Protein AF-0000000074848678 (afdb_homodimer)

Radius of gyration: 27.67 Å; Cα contacts (8 Å, |Δi|>4): 442; chains: 2; bounding box: 58×92×94 Å

Foldseek 3Di:
DDPDDPPPDDPDDDPPPPPPVPPPPPVLCCPDPPPCPPDDDDDDQDQEDEPESNLDLADDLCVLVNQNHAEYEHAHNQNHADYALSVLNNPNHWYYHYHNYNHDDPVVVQVVVVPHTPNVSSVVSPVVVVD/DDPDDPPPDDPCPDDPPPCPVPPPPPVLCCPDPPPPPVPDDDDDQDQEDEPESNLDLADDLCVLVNQNHAEYEHAHNQNHADYALSVLNNPNHFYYHYHNYNHDDPVVVVVVVVPHTPNVSSVVSPVVVVD

Secondary structure (DSSP, 8-state):
-------------------------------S--------------SEEE-TTS--S---GGGGG-TT--EEE-TT-TT-----GGGGG-TT--EEE-TT----THHHHHHHTS---HHHHHHHHHHHHH-/-------------------------------S------PPPP----SEEE--SS--S---GGGGG-TT--EEE-TT-TT-----GGGGG-TT--EEE-TT----THHHHHHHTS---HHHHHHHHHHHHH-

Sequence (262 aa):
MCLTRAPYRDARLADTQHRDGRLSDTHSLCGMESEEIQGRLLFPSLSELNLSKNCLSSLPSDIGEQGALKILSLRGNGKLRELPPKLGLLKNLWKLELELCPLDGTIQDFLLNSRFPVKDILGFLQSVLEEMCLTRAPYRDARLADTQHRDGRLSDTHSLCGMESEEIQGRLLFPSLSELNLSKNCLSSLPSDIGEQGALKILSLRGNGKLRELPPKLGLLKNLWKLELELCPLDGTIQDFLLNSRFPVKDILGFLQSVLEE

InterPro domains:
  IPR001611 Leucine-rich repeat [PS51450] (45-66)
  IPR032675 Leucine-rich repeat domain superfamily [G3DSA:3.80.10.10] (27-126)

Nearest PDB structures (foldseek):
  8e06-assembly1_A  TM=8.347E-01  e=4.145E-04  Homo sapiens
  8vh5-assembly1_C  TM=9.074E-01  e=2.780E-03  Homo sapiens
  9cho-assembly1_A  TM=8.986E-01  e=3.342E-03  Homo sapiens
  7li3-assembly1_A  TM=9.098E-01  e=6.566E-03  Homo sapiens
  7txh-assembly2_E  TM=8.808E-01  e=5.808E-03  Homo sapiens

pLDDT: mean 70.79, std 26.27, range [22.03, 96.12]

Solvent-accessible surface area (backbone atoms only — not comparable to full-atom values): 14692 Å² total; per-residue (Å²): 132,85,76,74,75,73,78,77,75,78,76,76,76,77,78,73,75,71,75,73,71,64,81,66,78,75,64,67,70,60,64,79,83,61,82,60,73,33,35,56,36,60,40,63,48,33,33,32,43,36,47,35,52,35,54,35,56,62,57,57,57,50,56,26,44,32,52,57,23,28,35,41,33,40,29,48,12,69,54,21,36,59,74,42,36,40,50,27,57,27,78,50,41,63,43,73,41,54,54,64,33,60,44,49,69,75,58,29,60,45,56,76,46,76,69,54,54,45,63,58,55,25,50,52,25,38,54,62,62,73,105,138,76,85,75,72,77,73,79,73,74,79,72,82,66,78,74,75,71,76,72,71,64,87,64,74,77,63,67,70,60,64,79,82,60,83,57,60,54,35,56,36,63,38,63,53,34,34,32,42,36,47,35,54,34,54,35,55,62,57,57,56,49,56,26,44,31,52,57,23,29,34,41,32,40,28,46,11,68,53,23,34,61,75,43,38,41,51,28,56,27,77,50,40,62,44,73,40,54,54,64,32,60,42,49,71,74,59,29,58,42,58,75,44,80,70,54,55,46,63,56,55,25,51,53,26,38,54,62,62,74,106

Organism: Aplysia californica (NCBI:txid6500)

Structure (mmCIF, N/CA/C/O backbone):
data_AF-0000000074848678-model_v1
#
loop_
_entity.id
_entity.type
_entity.pdbx_description
1 polymer 'Leucine-rich repeat serine/threonine-protein kinase 1'
#
loop_
_atom_site.group_PDB
_atom_site.id
_atom_site.type_symbol
_atom_site.label_atom_id
_atom_site.label_alt_id
_atom_site.label_comp_id
_atom_site.label_asym_id
_atom_site.label_entity_id
_atom_site.label_seq_id
_atom_site.pdbx_PDB_ins_code
_atom_site.Cartn_x
_atom_site.Cartn_y
_atom_site.Cartn_z
_atom_site.occupancy
_atom_site.B_iso_or_equiv
_atom_site.auth_seq_id
_atom_site.auth_comp_id
_atom_site.auth_asym_id
_atom_site.auth_atom_id
_atom_site.pdbx_PDB_model_num
ATOM 1 N N . MET A 1 1 ? -3.922 63.469 -50.094 1 25.08 1 MET A N 1
ATOM 2 C CA . MET A 1 1 ? -3.096 62.719 -49.156 1 25.08 1 MET A CA 1
ATOM 3 C C . MET A 1 1 ? -3.959 61.844 -48.25 1 25.08 1 MET A C 1
ATOM 5 O O . MET A 1 1 ? -3.514 60.781 -47.781 1 25.08 1 MET A O 1
ATOM 9 N N . CYS A 1 2 ? -5.012 62.344 -47.688 1 25.31 2 CYS A N 1
ATOM 10 C CA . CYS A 1 2 ? -5.566 61.969 -46.406 1 25.31 2 CYS A CA 1
ATOM 11 C C . CYS A 1 2 ? -6.301 60.625 -46.5 1 25.31 2 CYS A C 1
ATOM 13 O O . CYS A 1 2 ? -7.266 60.5 -47.25 1 25.31 2 CYS A O 1
ATOM 15 N N . LEU A 1 3 ? -5.539 59.594 -46.344 1 26.02 3 LEU A N 1
ATOM 16 C CA . LEU A 1 3 ? -5.801 58.156 -46.312 1 26.02 3 LEU A CA 1
ATOM 17 C C . LEU A 1 3 ? -6.855 57.844 -45.25 1 26.02 3 LEU A C 1
ATOM 19 O O . LEU A 1 3 ? -6.66 58.094 -44.062 1 26.02 3 LEU A O 1
ATOM 23 N N . THR A 1 4 ? -7.996 58.25 -45.438 1 28.23 4 THR A N 1
ATOM 24 C CA . THR A 1 4 ? -9.125 58.094 -44.531 1 28.23 4 THR A CA 1
ATOM 25 C C . THR A 1 4 ? -9.258 56.625 -44.094 1 28.23 4 THR A C 1
ATOM 27 O O . THR A 1 4 ? -9.148 55.719 -44.906 1 28.23 4 THR A O 1
ATOM 30 N N . ARG A 1 5 ? -9.203 56.438 -42.844 1 25.52 5 ARG A N 1
ATOM 31 C CA . ARG A 1 5 ? -9.172 55.438 -41.781 1 25.52 5 ARG A CA 1
ATOM 32 C C . ARG A 1 5 ? -10.43 54.562 -41.812 1 25.52 5 ARG A C 1
ATOM 34 O O . ARG A 1 5 ? -11.539 55.062 -41.625 1 25.52 5 ARG A O 1
ATOM 41 N N . ALA A 1 6 ? -10.57 53.812 -42.875 1 30.27 6 ALA A N 1
ATOM 42 C CA . ALA A 1 6 ? -11.734 52.938 -42.938 1 30.27 6 ALA A CA 1
ATOM 43 C C . ALA A 1 6 ? -11.938 52.25 -41.594 1 30.27 6 ALA A C 1
ATOM 45 O O . ALA A 1 6 ? -10.984 51.719 -41 1 30.27 6 ALA A O 1
ATOM 46 N N . PRO A 1 7 ? -12.945 52.656 -40.781 1 29.86 7 PRO A N 1
ATOM 47 C CA . PRO A 1 7 ? -13.297 52.125 -39.469 1 29.86 7 PRO A CA 1
ATOM 48 C C . PRO A 1 7 ? -13.562 50.625 -39.5 1 29.86 7 PRO A C 1
ATOM 50 O O . PRO A 1 7 ? -14.414 50.156 -40.25 1 29.86 7 PRO A O 1
ATOM 53 N N . TYR A 1 8 ? -12.562 49.781 -39.75 1 26.03 8 TYR A N 1
ATOM 54 C CA . TYR A 1 8 ? -12.742 48.312 -39.688 1 26.03 8 TYR A CA 1
ATOM 55 C C . TYR A 1 8 ? -13.5 47.906 -38.438 1 26.03 8 TYR A C 1
ATOM 57 O O . TYR A 1 8 ? -13.07 48.188 -37.344 1 26.03 8 TYR A O 1
ATOM 65 N N . ARG A 1 9 ? -14.773 48 -38.5 1 24.06 9 ARG A N 1
ATOM 66 C CA . ARG A 1 9 ? -15.711 47.5 -37.469 1 24.06 9 ARG A CA 1
ATOM 67 C C . ARG A 1 9 ? -15.219 46.156 -36.906 1 24.06 9 ARG A C 1
ATOM 69 O O . ARG A 1 9 ? -14.453 45.438 -37.531 1 24.06 9 ARG A O 1
ATOM 76 N N . ASP A 1 10 ? -15.719 45.844 -35.656 1 24.7 10 ASP A N 1
ATOM 77 C CA . ASP A 1 10 ? -15.672 45.062 -34.438 1 24.7 10 ASP A CA 1
ATOM 78 C C . ASP A 1 10 ? -16.047 43.625 -34.688 1 24.7 10 ASP A C 1
ATOM 80 O O . ASP A 1 10 ? -17.203 43.281 -34.906 1 24.7 10 ASP A O 1
ATOM 84 N N . ALA A 1 11 ? -15.594 43 -35.688 1 23.98 11 ALA A N 1
ATOM 85 C CA . ALA A 1 11 ? -16.031 41.625 -35.719 1 23.98 11 ALA A CA 1
ATOM 86 C C . ALA A 1 11 ? -15.883 40.969 -34.344 1 23.98 11 ALA A C 1
ATOM 88 O O . ALA A 1 11 ? -14.781 40.938 -33.781 1 23.98 11 ALA A O 1
ATOM 89 N N . ARG A 1 12 ? -16.922 41.031 -33.562 1 25.58 12 ARG A N 1
ATOM 90 C CA . ARG A 1 12 ? -17.141 40.312 -32.312 1 25.58 12 ARG A CA 1
ATOM 91 C C . ARG A 1 12 ? -16.672 38.875 -32.406 1 25.58 12 ARG A C 1
ATOM 93 O O . ARG A 1 12 ? -16.875 38.219 -33.406 1 25.58 12 ARG A O 1
ATOM 100 N N . LEU A 1 13 ? -15.445 38.562 -31.953 1 26.38 13 LEU A N 1
ATOM 101 C CA . LEU A 1 13 ? -14.812 37.312 -31.547 1 26.38 13 LEU A CA 1
ATOM 102 C C . LEU A 1 13 ? -15.82 36.375 -30.906 1 26.38 13 LEU A C 1
ATOM 104 O O . LEU A 1 13 ? -16.641 36.781 -30.078 1 26.38 13 LEU A O 1
ATOM 108 N N . ALA A 1 14 ? -16.359 35.469 -31.734 1 24.89 14 ALA A N 1
ATOM 109 C CA . ALA A 1 14 ? -17.062 34.219 -31.422 1 24.89 14 ALA A CA 1
ATOM 110 C C . ALA A 1 14 ? -16.547 33.625 -30.109 1 24.89 14 ALA A C 1
ATOM 112 O O . ALA A 1 14 ? -15.352 33.719 -29.812 1 24.89 14 ALA A O 1
ATOM 113 N N . ASP A 1 15 ? -17.406 33.594 -29.062 1 25.39 15 ASP A N 1
ATOM 114 C CA . ASP A 1 15 ? -17.5 33 -27.734 1 25.39 15 ASP A CA 1
ATOM 115 C C . ASP A 1 15 ? -16.969 31.578 -27.734 1 25.39 15 ASP A C 1
ATOM 117 O O . ASP A 1 15 ? -17.547 3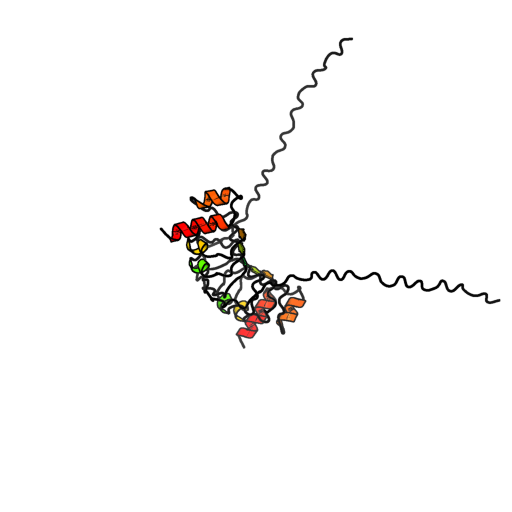0.703 -28.391 1 25.39 15 ASP A O 1
ATOM 121 N N . THR A 1 16 ? -15.781 31.391 -28.109 1 30.39 16 THR A N 1
ATOM 122 C CA . THR A 1 16 ? -15.18 30.078 -27.875 1 30.39 16 THR A CA 1
ATOM 123 C C . THR A 1 16 ? -15.586 29.547 -26.5 1 30.39 16 THR A C 1
ATOM 125 O O . THR A 1 16 ? -15.359 30.188 -25.484 1 30.39 16 THR A O 1
ATOM 128 N N . GLN A 1 17 ? -16.75 28.984 -26.406 1 29.95 17 GLN A N 1
ATOM 129 C CA . GLN A 1 17 ? -17.234 28.156 -25.297 1 29.95 17 GLN A CA 1
ATOM 130 C C . GLN A 1 17 ? -16.109 27.312 -24.703 1 29.95 17 GLN A C 1
ATOM 132 O O . GLN A 1 17 ? -15.305 26.734 -25.438 1 29.95 17 GLN A O 1
ATOM 137 N N . HIS A 1 18 ? -15.414 27.906 -23.719 1 29.06 18 HIS A N 1
ATOM 138 C CA . HIS A 1 18 ? -14.586 27.219 -22.734 1 29.06 18 HIS A CA 1
ATOM 139 C C . HIS A 1 18 ? -15.148 25.844 -22.422 1 29.06 18 HIS A C 1
ATOM 141 O O . HIS A 1 18 ? -16.266 25.719 -21.906 1 29.06 18 HIS A O 1
ATOM 147 N N . ARG A 1 19 ? -15.023 24.891 -23.344 1 29.03 19 ARG A N 1
ATOM 148 C CA . ARG A 1 19 ? -15.188 23.516 -22.859 1 29.03 19 ARG A CA 1
ATOM 149 C C . ARG A 1 19 ? -14.578 23.359 -21.469 1 29.03 19 ARG A C 1
ATOM 151 O O . ARG A 1 19 ? -13.367 23.516 -21.297 1 29.03 19 ARG A O 1
ATOM 158 N N . ASP A 1 20 ? -15.227 23.938 -20.422 1 30.83 20 ASP A N 1
ATOM 159 C CA . ASP A 1 20 ? -14.992 23.484 -19.047 1 30.83 20 ASP A CA 1
ATOM 160 C C . ASP A 1 20 ? -14.742 21.984 -19.016 1 30.83 20 ASP A C 1
ATOM 162 O O . ASP A 1 20 ? -15.672 21.188 -19.188 1 30.83 20 ASP A O 1
ATOM 166 N N . GLY A 1 21 ? -13.969 21.469 -19.844 1 31.5 21 GLY A N 1
ATOM 167 C CA . GLY A 1 21 ? -13.57 20.094 -19.641 1 31.5 21 GLY A CA 1
ATOM 168 C C . GLY A 1 21 ? -13.414 19.719 -18.172 1 31.5 21 GLY A C 1
ATOM 169 O O . GLY A 1 21 ? -12.32 19.859 -17.609 1 31.5 21 GLY A O 1
ATOM 170 N N . ARG A 1 22 ? -14.43 20.047 -17.312 1 29.17 22 ARG A N 1
ATOM 171 C CA . ARG A 1 22 ? -14.484 19.406 -16.016 1 29.17 22 ARG A CA 1
ATOM 172 C C . ARG A 1 22 ? -14.086 17.938 -16.109 1 29.17 22 ARG A C 1
ATOM 174 O O . ARG A 1 22 ? -14.664 17.188 -16.906 1 29.17 22 ARG A O 1
ATOM 181 N N . LEU A 1 23 ? -12.844 17.656 -16.203 1 33.75 23 LEU A N 1
ATOM 182 C CA . LEU A 1 23 ? -12.383 16.375 -15.703 1 33.75 23 LEU A CA 1
ATOM 183 C C . LEU A 1 23 ? -13.336 15.82 -14.648 1 33.75 23 LEU A C 1
ATOM 185 O O . LEU A 1 23 ? -13.359 16.297 -13.508 1 33.75 23 LEU A O 1
ATOM 189 N N . SER A 1 24 ? -14.664 15.633 -14.984 1 34.31 24 SER A N 1
ATOM 190 C CA . SER A 1 24 ? -15.758 14.992 -14.258 1 34.31 24 SER A CA 1
ATOM 191 C C . SER A 1 24 ? -15.227 14 -13.234 1 34.31 24 SER A C 1
ATOM 193 O O . SER A 1 24 ? -14.031 13.969 -12.953 1 34.31 24 SER A O 1
ATOM 195 N N . ASP A 1 25 ? -15.883 12.695 -13.414 1 32.47 25 ASP A N 1
ATOM 196 C CA . ASP A 1 25 ? -16.344 11.641 -12.5 1 32.47 25 ASP A CA 1
ATOM 197 C C . ASP A 1 25 ? -15.156 10.844 -11.961 1 32.47 25 ASP A C 1
ATOM 199 O O . ASP A 1 25 ? -14.797 9.805 -12.508 1 32.47 25 ASP A O 1
ATOM 203 N N . THR A 1 26 ? -14.086 11.375 -11.914 1 36.34 26 THR A N 1
ATOM 204 C CA . THR A 1 26 ? -13.297 10.484 -11.07 1 36.34 26 THR A CA 1
ATOM 205 C C . THR A 1 26 ? -14.117 10.008 -9.875 1 36.34 26 THR A C 1
ATOM 207 O O . THR A 1 26 ? -14.211 10.703 -8.867 1 36.34 26 THR A O 1
ATOM 210 N N . HIS A 1 27 ? -15.398 9.523 -10.141 1 36.97 27 HIS A N 1
ATOM 211 C CA . HIS A 1 27 ? -16.156 8.719 -9.188 1 36.97 27 HIS A CA 1
ATOM 212 C C . HIS A 1 27 ? -15.227 7.957 -8.242 1 36.97 27 HIS A C 1
ATOM 214 O O . HIS A 1 27 ? -14.461 7.102 -8.688 1 36.97 27 HIS A O 1
ATOM 220 N N . SER A 1 28 ? -14.633 8.633 -7.453 1 42.75 28 SER A N 1
ATOM 221 C CA . SER A 1 28 ? -14.148 7.93 -6.27 1 42.75 28 SER A CA 1
ATOM 222 C C . SER A 1 28 ? -15.078 6.785 -5.883 1 42.75 28 SER A C 1
ATOM 224 O O . SER A 1 28 ? -16.172 7.016 -5.363 1 42.75 28 SER A O 1
ATOM 226 N N . LEU A 1 29 ? -15.305 5.77 -6.766 1 41.78 29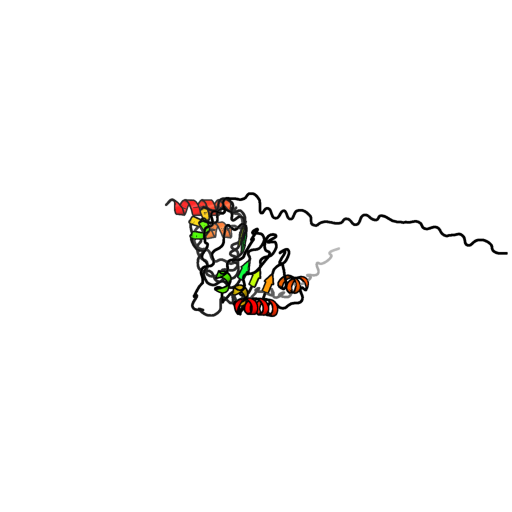 LEU A N 1
ATOM 227 C CA . LEU A 1 29 ? -16 4.531 -6.418 1 41.78 29 LEU A CA 1
ATOM 228 C C . LEU A 1 29 ? -15.797 4.191 -4.945 1 41.78 29 LEU A C 1
ATOM 230 O O . LEU A 1 29 ? -15.188 3.17 -4.621 1 41.78 29 LEU A O 1
ATOM 234 N N . CYS A 1 30 ? -15.312 5.113 -4.168 1 44.81 30 CYS A N 1
ATOM 235 C CA . CYS A 1 30 ? -15.531 4.602 -2.82 1 44.81 30 CYS A CA 1
ATOM 236 C C . CYS A 1 30 ? -16.953 4.105 -2.648 1 44.81 30 CYS A C 1
ATOM 238 O O . CYS A 1 30 ? -17.891 4.902 -2.514 1 44.81 30 CYS A O 1
ATOM 240 N N . GLY A 1 31 ? -17.625 3.342 -3.664 1 41.59 31 GLY A N 1
ATOM 241 C CA . GLY A 1 31 ? -18.938 2.756 -3.475 1 41.59 31 GLY A CA 1
ATOM 242 C C . GLY A 1 31 ? -19.297 2.562 -2.014 1 41.59 31 GLY A C 1
ATOM 243 O O . GLY A 1 31 ? -18.484 2.83 -1.127 1 41.59 31 GLY A O 1
ATOM 244 N N . MET A 1 32 ? -20.547 1.562 -1.703 1 38.34 32 MET A N 1
ATOM 245 C CA . MET A 1 32 ? -21.266 1.211 -0.483 1 38.34 32 MET A CA 1
ATOM 246 C C . MET A 1 32 ? -20.297 0.934 0.662 1 38.34 32 MET A C 1
ATOM 248 O O . MET A 1 32 ? -19.141 0.576 0.43 1 38.34 32 MET A O 1
ATOM 252 N N . GLU A 1 33 ? -20.828 1.31 1.951 1 40.88 33 GLU A N 1
ATOM 253 C CA . GLU A 1 33 ? -20.406 1.026 3.316 1 40.88 33 GLU A CA 1
ATOM 254 C C . GLU A 1 33 ? -19.828 -0.381 3.434 1 40.88 33 GLU A C 1
ATOM 256 O O . GLU A 1 33 ? -20.562 -1.344 3.66 1 40.88 33 GLU A O 1
ATOM 261 N N . SER A 1 34 ? -19.297 -0.98 2.492 1 42.47 34 SER A N 1
ATOM 262 C CA . SER A 1 34 ? -19 -2.359 2.867 1 42.47 34 SER A CA 1
ATOM 263 C C . SER A 1 34 ? -18.453 -2.441 4.285 1 42.47 34 SER A C 1
ATOM 265 O O . SER A 1 34 ? -17.734 -1.544 4.727 1 42.47 34 SER A O 1
ATOM 267 N N . GLU A 1 35 ? -19.281 -3.049 5.168 1 40.5 35 GLU A N 1
ATOM 268 C CA . GLU A 1 35 ? -18.797 -3.564 6.445 1 40.5 35 GLU A CA 1
ATOM 269 C C . GLU A 1 35 ? -17.297 -3.848 6.402 1 40.5 35 GLU A C 1
ATOM 271 O O . GLU A 1 35 ? -16.859 -4.734 5.672 1 40.5 35 GLU A O 1
ATOM 276 N N . GLU A 1 36 ? -16.562 -2.91 6.535 1 44.12 36 GLU A N 1
ATOM 277 C CA . GLU A 1 36 ? -15.117 -2.762 6.52 1 44.12 36 GLU A CA 1
ATOM 278 C C . GLU A 1 36 ? -14.438 -3.916 7.246 1 44.12 36 GLU A C 1
ATOM 280 O O . GLU A 1 36 ? -14.367 -3.928 8.477 1 44.12 36 GLU A O 1
ATOM 285 N N . ILE A 1 37 ? -15.055 -5.098 7.355 1 46.06 37 ILE A N 1
ATOM 286 C CA . ILE A 1 37 ? -14.305 -6.109 8.094 1 46.06 37 ILE A CA 1
ATOM 287 C C . ILE A 1 37 ? -12.82 -6.012 7.734 1 46.06 37 ILE A C 1
ATOM 289 O O . ILE A 1 37 ? -12.406 -6.434 6.652 1 46.06 37 ILE A O 1
ATOM 293 N N . GLN A 1 38 ? -12.234 -4.809 7.848 1 50.38 38 GLN A N 1
ATOM 294 C CA . GLN A 1 38 ? -10.961 -4.414 7.246 1 50.38 38 GLN A CA 1
ATOM 295 C C . GLN A 1 38 ? -9.812 -5.254 7.793 1 50.38 38 GLN A C 1
ATOM 297 O O . GLN A 1 38 ? -9.688 -5.43 9.008 1 50.38 38 GLN A O 1
ATOM 302 N N . GLY A 1 39 ? -9.664 -6.422 7.246 1 51.91 39 GLY A N 1
ATOM 303 C CA . GLY A 1 39 ? -8.508 -7.148 7.734 1 51.91 39 GLY A CA 1
ATOM 304 C C . GLY A 1 39 ? -7.246 -6.305 7.781 1 51.91 39 GLY A C 1
ATOM 305 O O . GLY A 1 39 ? -7.117 -5.332 7.031 1 51.91 39 GLY A O 1
ATOM 306 N N . ARG A 1 40 ? -6.719 -6.355 8.891 1 60.03 40 ARG A N 1
ATOM 307 C CA . ARG A 1 40 ? -5.43 -5.727 9.164 1 60.03 40 ARG A CA 1
ATOM 308 C C . ARG A 1 40 ? -4.32 -6.371 8.344 1 60.03 40 ARG A C 1
ATOM 310 O O . ARG A 1 40 ? -4.324 -7.586 8.125 1 60.03 40 ARG A O 1
ATOM 317 N N . LEU A 1 41 ? -3.738 -5.625 7.441 1 63.22 41 LEU A N 1
ATOM 318 C CA . LEU A 1 41 ? -2.57 -6.066 6.684 1 63.22 41 LEU A CA 1
ATOM 319 C C . LEU A 1 41 ? -1.283 -5.559 7.324 1 63.22 41 LEU A C 1
ATOM 321 O O . LEU A 1 41 ? -1.16 -4.367 7.617 1 63.22 41 LEU A O 1
ATOM 325 N N . LEU A 1 42 ? -0.593 -6.605 7.723 1 64.88 42 LEU A N 1
ATOM 326 C CA . LEU A 1 42 ? 0.683 -6.305 8.359 1 64.88 42 LEU A CA 1
ATOM 327 C C . LEU A 1 42 ? 1.824 -6.375 7.355 1 64.88 42 LEU A C 1
ATOM 329 O O . LEU A 1 42 ? 1.926 -7.336 6.59 1 64.88 42 LEU A O 1
ATOM 333 N N . PHE A 1 43 ? 2.439 -5.246 7.172 1 71 43 PHE A N 1
ATOM 334 C CA . PHE A 1 43 ? 3.602 -5.289 6.289 1 71 43 PHE A CA 1
ATOM 335 C C . PHE A 1 43 ? 4.875 -4.973 7.062 1 71 43 PHE A C 1
ATOM 337 O O . PHE A 1 43 ? 4.84 -4.254 8.062 1 71 43 PHE A O 1
ATOM 344 N N . PRO A 1 44 ? 5.902 -5.711 6.586 1 71.88 44 PRO A N 1
ATOM 345 C CA . PRO A 1 44 ? 7.207 -5.285 7.102 1 71.88 44 PRO A CA 1
ATOM 346 C C . PRO A 1 44 ? 7.535 -3.834 6.754 1 71.88 44 PRO A C 1
ATOM 348 O O . PRO A 1 44 ? 6.676 -3.105 6.25 1 71.88 44 PRO A O 1
ATOM 351 N N . SER A 1 45 ? 8.828 -3.508 6.969 1 79.69 45 SER A N 1
ATOM 352 C CA . SER A 1 45 ? 9.281 -2.166 6.621 1 79.69 45 SER A CA 1
ATOM 353 C C . SER A 1 45 ? 9.18 -1.919 5.121 1 79.69 45 SER A C 1
ATOM 355 O O . SER A 1 45 ? 9.617 -2.75 4.32 1 79.69 45 SER A O 1
ATOM 357 N N . LEU A 1 46 ? 8.547 -0.744 4.859 1 87.88 46 LEU A N 1
ATOM 358 C CA . LEU A 1 46 ? 8.328 -0.4 3.457 1 87.88 46 LEU A CA 1
ATOM 359 C C . LEU A 1 46 ? 9.164 0.813 3.059 1 87.88 46 LEU A C 1
ATOM 361 O O . LEU A 1 46 ? 9.352 1.73 3.861 1 87.88 46 LEU A O 1
ATOM 365 N N . SER A 1 47 ? 9.617 0.765 1.839 1 92.19 47 SER A N 1
ATOM 366 C CA . SER A 1 47 ? 10.305 1.924 1.275 1 92.19 47 SER A CA 1
ATOM 367 C C . SER A 1 47 ? 9.328 2.85 0.561 1 92.19 47 SER A C 1
ATOM 369 O O . SER A 1 47 ? 9.422 4.074 0.685 1 92.19 47 SER A O 1
ATOM 371 N N . GLU A 1 48 ? 8.438 2.279 -0.215 1 94.56 48 GLU A N 1
ATOM 372 C CA . GLU A 1 48 ? 7.402 3.014 -0.935 1 94.56 48 GLU A CA 1
ATOM 373 C C . GLU A 1 48 ? 6.02 2.443 -0.644 1 94.56 48 GLU A C 1
ATOM 375 O O . GLU A 1 48 ? 5.844 1.224 -0.587 1 94.56 48 GLU A O 1
ATOM 380 N N . LEU A 1 49 ? 5.07 3.414 -0.464 1 93.12 49 LEU A N 1
ATOM 381 C CA . LEU A 1 49 ? 3.689 3.018 -0.219 1 93.12 49 LEU A CA 1
ATOM 382 C C . LEU A 1 49 ? 2.721 3.93 -0.963 1 93.12 49 LEU A C 1
ATOM 384 O O . LEU A 1 49 ? 2.783 5.152 -0.824 1 93.12 49 LEU A O 1
ATOM 388 N N . ASN A 1 50 ? 1.964 3.326 -1.804 1 94.5 50 ASN A N 1
ATOM 389 C CA . ASN A 1 50 ? 0.928 4.066 -2.518 1 94.5 50 ASN A CA 1
ATOM 390 C C . ASN A 1 50 ? -0.468 3.576 -2.145 1 94.5 50 ASN A C 1
ATOM 392 O O . ASN A 1 50 ? -0.819 2.426 -2.408 1 94.5 50 ASN A O 1
ATOM 396 N N . LEU A 1 51 ? -1.17 4.441 -1.456 1 93.31 51 LEU A N 1
ATOM 397 C CA . LEU A 1 51 ? -2.527 4.176 -0.989 1 93.31 51 LEU A CA 1
ATOM 398 C C . LEU A 1 51 ? -3.529 5.09 -1.687 1 93.31 51 LEU A C 1
ATOM 400 O O . LEU A 1 51 ? -4.551 5.457 -1.104 1 93.31 51 LEU A O 1
ATOM 404 N N . SER A 1 52 ? -3.234 5.434 -2.852 1 93.44 52 SER A N 1
ATOM 405 C CA . SER A 1 52 ? -4.113 6.328 -3.602 1 93.44 52 SER A CA 1
ATOM 406 C C . SER A 1 52 ? -5.465 5.676 -3.873 1 93.44 52 SER A C 1
ATOM 408 O O . SER A 1 52 ? -5.547 4.457 -4.039 1 93.44 52 SER A O 1
ATOM 410 N N . LYS A 1 53 ? -6.52 6.488 -3.867 1 93.5 53 LYS A N 1
ATOM 411 C CA . LYS A 1 53 ? -7.863 6.105 -4.289 1 93.5 53 LYS A CA 1
ATOM 412 C C . LYS A 1 53 ? -8.414 4.977 -3.422 1 93.5 53 LYS A C 1
ATOM 414 O O . LYS A 1 53 ? -8.922 3.979 -3.943 1 93.5 53 LYS A O 1
ATOM 419 N N . ASN A 1 54 ? -8.352 5.152 -2.072 1 91.44 54 ASN A N 1
ATOM 420 C CA . ASN A 1 54 ? -8.852 4.145 -1.141 1 91.44 54 ASN A CA 1
ATOM 421 C C . ASN A 1 54 ? -9.945 4.711 -0.241 1 91.44 54 ASN A C 1
ATOM 423 O O . ASN A 1 54 ? -10.391 4.043 0.699 1 91.44 54 ASN A O 1
ATOM 427 N N . CYS A 1 55 ? -10.422 5.883 -0.432 1 88.12 55 CYS A N 1
ATOM 428 C CA . CYS A 1 55 ? -11.477 6.527 0.341 1 88.12 55 CYS A CA 1
ATOM 429 C C . CYS A 1 55 ? -11.102 6.602 1.816 1 88.12 55 CYS A C 1
ATOM 431 O O . CYS A 1 55 ? -11.953 6.395 2.688 1 88.12 55 CYS A O 1
ATOM 433 N N . LEU A 1 56 ? -9.875 6.816 2.027 1 89.19 56 LEU A N 1
ATOM 434 C CA . LEU A 1 56 ? -9.414 6.891 3.41 1 89.19 56 LEU A CA 1
ATOM 435 C C . LEU A 1 56 ? -9.961 8.133 4.098 1 89.19 56 LEU A C 1
ATOM 437 O O . LEU A 1 56 ? -9.992 9.219 3.506 1 89.19 56 LEU A O 1
ATOM 441 N N . SER A 1 57 ? -10.414 7.922 5.281 1 89.75 57 SER A N 1
ATOM 442 C CA . SER A 1 57 ? -10.812 9.062 6.098 1 89.75 57 SER A CA 1
ATOM 443 C C . SER A 1 57 ? -9.727 9.43 7.105 1 89.75 57 SER A C 1
ATOM 445 O O . SER A 1 57 ? -9.727 10.531 7.656 1 89.75 57 SER A O 1
ATOM 447 N N . SER A 1 58 ? -8.883 8.508 7.34 1 88 58 SER A N 1
ATOM 448 C CA . SER A 1 58 ? -7.746 8.711 8.234 1 88 58 SER A CA 1
ATOM 449 C C . SER A 1 58 ? -6.598 7.77 7.898 1 88 58 SER A C 1
ATOM 451 O O . SER A 1 58 ? -6.793 6.77 7.199 1 88 58 SER A O 1
ATOM 453 N N . LEU A 1 59 ? -5.445 8.141 8.281 1 88.94 59 LEU A N 1
ATOM 454 C CA . LEU A 1 59 ? -4.273 7.273 8.234 1 88.94 59 LEU A CA 1
ATOM 455 C C . LEU A 1 59 ? -3.953 6.723 9.617 1 88.94 59 LEU A C 1
ATOM 457 O O . LEU A 1 59 ? -3.969 7.461 10.602 1 88.94 59 LEU A O 1
ATOM 461 N N . PRO A 1 60 ? -3.703 5.445 9.641 1 84.25 60 PRO A N 1
ATOM 462 C CA . PRO A 1 60 ? -3.352 4.891 10.945 1 84.25 60 PRO A CA 1
ATOM 463 C C . PRO A 1 60 ? -2.084 5.516 11.531 1 84.25 60 PRO A C 1
ATOM 465 O O . PRO A 1 60 ? -1.114 5.746 10.805 1 84.25 60 PRO A O 1
ATOM 468 N N . SER A 1 61 ? -2.115 5.793 12.875 1 87.25 61 SER A N 1
ATOM 469 C CA . SER A 1 61 ? -0.978 6.418 13.547 1 87.25 61 SER A CA 1
ATOM 470 C C . SER A 1 61 ? 0.267 5.543 13.453 1 87.25 61 SER A C 1
ATOM 472 O O . SER A 1 61 ? 1.392 6.047 13.477 1 87.25 61 SER A O 1
ATOM 474 N N . ASP A 1 62 ? 0.095 4.262 13.266 1 85.25 62 ASP A N 1
ATOM 475 C CA . ASP A 1 62 ? 1.198 3.311 13.195 1 85.25 62 ASP A CA 1
ATOM 476 C C . ASP A 1 62 ? 2.049 3.549 11.945 1 85.25 62 ASP A C 1
ATOM 478 O O . ASP A 1 62 ? 3.16 3.029 11.836 1 85.25 62 ASP A O 1
ATOM 482 N N . ILE A 1 63 ? 1.562 4.398 11.07 1 88.25 63 ILE A N 1
ATOM 483 C CA . ILE A 1 63 ? 2.35 4.742 9.891 1 88.25 63 ILE A CA 1
ATOM 484 C C . ILE A 1 63 ? 3.688 5.34 10.32 1 88.25 63 ILE A C 1
ATOM 486 O O . ILE A 1 63 ? 4.684 5.227 9.602 1 88.25 63 ILE A O 1
ATOM 490 N N . GLY A 1 64 ? 3.654 5.941 11.523 1 89.06 64 GLY A N 1
ATOM 491 C CA . GLY A 1 64 ? 4.863 6.551 12.055 1 89.06 64 GLY A CA 1
ATOM 492 C C . GLY A 1 64 ? 5.949 5.539 12.375 1 89.06 64 GLY A C 1
ATOM 493 O O . GLY A 1 64 ? 7.105 5.906 12.586 1 89.06 64 GLY A O 1
ATOM 494 N N . GLU A 1 65 ? 5.52 4.277 12.359 1 85.31 65 GLU A N 1
ATOM 495 C CA . GLU A 1 65 ? 6.465 3.213 12.68 1 85.31 65 GLU A CA 1
ATOM 496 C C . GLU A 1 65 ? 7.211 2.74 11.43 1 85.31 65 GLU A C 1
ATOM 498 O O . GLU A 1 65 ? 8.172 1.973 11.531 1 85.31 65 GLU A O 1
ATOM 503 N N . GLN A 1 66 ? 6.766 3.203 10.312 1 87.31 66 GLN A N 1
ATOM 504 C CA . GLN A 1 66 ? 7.422 2.84 9.062 1 87.31 66 GLN A CA 1
ATOM 505 C C . GLN A 1 66 ? 8.633 3.73 8.797 1 87.31 66 GLN A C 1
ATOM 507 O O . GLN A 1 66 ? 8.641 4.496 7.828 1 87.31 66 GLN A O 1
ATOM 512 N N . GLY A 1 67 ? 9.656 3.535 9.586 1 88.06 67 GLY A N 1
ATOM 513 C CA . GLY A 1 67 ? 10.82 4.406 9.586 1 88.06 67 GLY A CA 1
ATOM 514 C C . GLY A 1 67 ? 11.57 4.398 8.273 1 88.06 67 GLY A C 1
ATOM 515 O O . GLY A 1 67 ? 12.32 5.328 7.969 1 88.06 67 GLY A O 1
ATOM 516 N N . ALA A 1 68 ? 11.406 3.402 7.441 1 89.5 68 ALA A N 1
ATOM 517 C CA . ALA A 1 68 ? 12.148 3.271 6.191 1 89.5 68 ALA A CA 1
ATOM 518 C C . ALA A 1 68 ? 11.375 3.883 5.027 1 89.5 68 ALA A C 1
ATOM 520 O O . ALA A 1 68 ? 11.883 3.965 3.906 1 89.5 68 ALA A O 1
ATOM 521 N N . LEU A 1 69 ? 10.219 4.395 5.254 1 92.44 69 LEU A N 1
ATOM 522 C CA . LEU A 1 69 ? 9.352 4.902 4.191 1 92.44 69 LEU A CA 1
ATOM 523 C C . LEU A 1 69 ? 9.945 6.16 3.564 1 92.44 69 LEU A C 1
ATOM 525 O O . LEU A 1 69 ? 10.273 7.117 4.27 1 92.44 69 LEU A O 1
ATOM 529 N N . LYS A 1 70 ? 10.109 6.105 2.262 1 96.06 70 LYS A N 1
ATOM 530 C CA . LYS A 1 70 ? 10.688 7.223 1.516 1 96.06 70 LYS A CA 1
ATOM 531 C C . LYS A 1 70 ? 9.617 7.934 0.687 1 96.06 70 LYS A C 1
ATOM 533 O O . LYS A 1 70 ? 9.68 9.148 0.502 1 96.06 70 LYS A O 1
ATOM 538 N N . ILE A 1 71 ? 8.719 7.176 0.188 1 95.19 71 ILE A N 1
ATOM 539 C CA . ILE A 1 71 ? 7.668 7.699 -0.68 1 95.19 71 ILE A CA 1
ATOM 540 C C . ILE A 1 71 ? 6.305 7.234 -0.178 1 95.19 71 ILE A C 1
ATOM 542 O O . ILE A 1 71 ? 6.098 6.043 0.065 1 95.19 71 ILE A O 1
ATOM 546 N N . LEU A 1 72 ? 5.391 8.211 -0.039 1 94.94 72 LEU A N 1
ATOM 547 C CA . LEU A 1 72 ? 4.016 7.926 0.354 1 94.94 72 LEU A CA 1
ATOM 548 C C . LEU A 1 72 ? 3.029 8.68 -0.529 1 94.94 72 LEU A C 1
ATOM 550 O O . LEU A 1 72 ? 3.121 9.906 -0.662 1 94.94 72 LEU A O 1
ATOM 554 N N . SER A 1 73 ? 2.146 7.926 -1.123 1 95.56 73 SER A N 1
ATOM 555 C CA . SER A 1 73 ? 1.095 8.562 -1.908 1 95.56 73 SER A CA 1
ATOM 556 C C . SER A 1 73 ? -0.28 8.312 -1.298 1 95.56 73 SER A C 1
ATOM 558 O O . SER A 1 73 ? -0.629 7.172 -0.989 1 95.56 73 SER A O 1
ATOM 560 N N . LEU A 1 74 ? -0.997 9.398 -1.1 1 93.69 74 LEU A N 1
ATOM 561 C CA . LEU A 1 74 ? -2.361 9.352 -0.586 1 93.69 74 LEU A CA 1
ATOM 562 C C . LEU A 1 74 ? -3.32 10.062 -1.537 1 93.69 74 LEU A C 1
ATOM 564 O O . LEU A 1 74 ? -4.406 10.484 -1.131 1 93.69 74 LEU A O 1
ATOM 568 N N . ARG A 1 75 ? -2.928 10.133 -2.752 1 93.44 75 ARG A N 1
ATOM 569 C CA . ARG A 1 75 ? -3.684 10.906 -3.734 1 93.44 75 ARG A CA 1
ATOM 570 C C . ARG A 1 75 ? -5.109 10.375 -3.863 1 93.44 75 ARG A C 1
ATOM 572 O O . ARG A 1 75 ? -5.332 9.164 -3.867 1 93.44 75 ARG A O 1
ATOM 579 N N . GLY A 1 76 ? -6.043 11.289 -3.996 1 92.88 76 GLY A N 1
ATOM 580 C CA . GLY A 1 76 ? -7.402 10.914 -4.355 1 92.88 76 GLY A CA 1
ATOM 581 C C . GLY A 1 76 ? -8.195 10.344 -3.193 1 92.88 76 GLY A C 1
ATOM 582 O O . GLY A 1 76 ? -9.133 9.57 -3.393 1 92.88 76 GLY A O 1
ATOM 583 N N . ASN A 1 77 ? -7.738 10.625 -1.93 1 92.5 77 ASN A N 1
ATOM 584 C CA . ASN A 1 77 ? -8.539 10.273 -0.763 1 92.5 77 ASN A CA 1
ATOM 585 C C . ASN A 1 77 ? -9.422 11.43 -0.314 1 92.5 77 ASN A C 1
ATOM 587 O O . ASN A 1 77 ? -9.016 12.234 0.523 1 92.5 77 ASN A O 1
ATOM 591 N N . GLY A 1 78 ? -10.562 11.477 -0.82 1 92 78 GLY A N 1
ATOM 592 C CA . GLY A 1 78 ? -11.453 12.625 -0.758 1 92 78 GLY A CA 1
ATOM 593 C C . GLY A 1 78 ? -12.039 12.852 0.621 1 92 78 GLY A C 1
ATOM 594 O O . GLY A 1 78 ? -12.656 13.891 0.88 1 92 78 GLY A O 1
ATOM 595 N N . LYS A 1 79 ? -11.82 11.93 1.573 1 91.88 79 LYS A N 1
ATOM 596 C CA . LYS A 1 79 ? -12.352 12.078 2.924 1 91.88 79 LYS A CA 1
ATOM 597 C C . LYS A 1 79 ? -11.234 12.352 3.928 1 91.88 79 LYS A C 1
ATOM 599 O O . LYS A 1 79 ? -11.5 12.547 5.117 1 91.88 79 LYS A O 1
ATOM 604 N N . LEU A 1 80 ? -10.047 12.352 3.408 1 91.44 80 LEU A N 1
ATOM 605 C CA . LEU A 1 80 ? -8.906 12.531 4.297 1 91.44 80 LEU A CA 1
ATOM 606 C C . LEU A 1 80 ? -8.727 13.992 4.672 1 91.44 80 LEU A C 1
ATOM 608 O O . LEU A 1 80 ? -8.32 14.812 3.844 1 91.44 80 LEU A O 1
ATOM 612 N N . ARG A 1 81 ? -8.93 14.273 5.926 1 93.12 81 ARG A N 1
ATOM 613 C CA . ARG A 1 81 ? -8.945 15.664 6.344 1 93.12 81 ARG A CA 1
ATOM 614 C C . ARG A 1 81 ? -7.742 15.992 7.219 1 93.12 81 ARG A C 1
ATOM 616 O O . ARG A 1 81 ? -7.41 17.156 7.418 1 93.12 81 ARG A O 1
ATOM 623 N N . GLU A 1 82 ? -7.156 14.961 7.82 1 91.5 82 GLU A N 1
ATOM 624 C CA . GLU A 1 82 ? -6.012 15.18 8.695 1 91.5 82 GLU A CA 1
ATOM 625 C C . GLU A 1 82 ? -4.98 14.062 8.547 1 91.5 82 GLU A C 1
ATOM 627 O O . GLU A 1 82 ? -5.309 12.969 8.094 1 91.5 82 GLU A O 1
ATOM 632 N N . LEU A 1 83 ? -3.805 14.422 8.859 1 92.75 83 LEU A N 1
ATOM 633 C CA . LEU A 1 83 ? -2.725 13.445 8.961 1 92.75 83 LEU A CA 1
ATOM 634 C C . LEU A 1 83 ? -2.336 13.211 10.414 1 92.75 83 LEU A C 1
ATOM 636 O O . LEU A 1 83 ? -2.32 14.148 11.219 1 92.75 83 LEU A O 1
ATOM 640 N N . PRO A 1 84 ? -2.09 11.984 10.75 1 91.88 84 PRO A N 1
ATOM 641 C CA . PRO A 1 84 ? -1.661 11.75 12.133 1 91.88 84 PRO A CA 1
ATOM 642 C C . PRO A 1 84 ? -0.311 12.383 12.453 1 91.88 84 PRO A C 1
ATOM 644 O O . PRO A 1 84 ? 0.61 12.328 11.633 1 91.88 84 PRO A O 1
ATOM 647 N N . PRO A 1 85 ? -0.159 12.938 13.648 1 94.12 85 PRO A N 1
ATOM 648 C CA . PRO A 1 85 ? 1.091 13.602 14.023 1 94.12 85 PRO A CA 1
ATOM 649 C C . PRO A 1 85 ? 2.303 12.68 13.93 1 94.12 85 PRO A C 1
ATOM 651 O O . PRO A 1 85 ? 3.4 13.125 13.594 1 94.12 85 PRO A O 1
ATOM 654 N N . LYS A 1 86 ? 2.107 11.398 14.133 1 94.19 86 LYS A N 1
ATOM 655 C CA . LYS A 1 86 ? 3.221 10.453 14.125 1 94.19 86 LYS A CA 1
ATOM 656 C C . LYS A 1 86 ? 3.814 10.328 12.719 1 94.19 86 LYS A C 1
ATOM 658 O O . LYS A 1 86 ? 4.918 9.805 12.555 1 94.19 86 LYS A O 1
ATOM 663 N N . LEU A 1 87 ? 3.053 10.781 11.719 1 93.69 87 LEU A N 1
ATOM 664 C CA . LEU A 1 87 ? 3.639 10.859 10.383 1 93.69 87 LEU A CA 1
ATOM 665 C C . LEU A 1 87 ? 4.898 11.719 10.391 1 93.69 87 LEU A C 1
ATOM 667 O O . LEU A 1 87 ? 5.809 11.5 9.586 1 93.69 87 LEU A O 1
ATOM 671 N N . GLY A 1 88 ? 4.941 12.648 11.281 1 94.94 88 GLY A N 1
ATOM 672 C CA . GLY A 1 88 ? 6.09 13.531 11.422 1 94.94 88 GLY A CA 1
ATOM 673 C C . GLY A 1 88 ? 7.363 12.797 11.805 1 94.94 88 GLY A C 1
ATOM 674 O O . GLY A 1 88 ? 8.461 13.352 11.695 1 94.94 88 GLY A O 1
ATOM 675 N N . LEU A 1 89 ? 7.23 11.523 12.227 1 94.06 89 LEU A N 1
ATOM 676 C CA . LEU A 1 89 ? 8.367 10.742 12.703 1 94.06 89 LEU A CA 1
ATOM 677 C C . LEU A 1 89 ? 9.078 10.062 11.539 1 94.06 89 LEU A C 1
ATOM 679 O O . LEU A 1 89 ? 10.148 9.469 11.719 1 94.06 89 LEU A O 1
ATOM 683 N N . LEU A 1 90 ? 8.516 10.164 10.367 1 93.31 90 LEU A N 1
ATOM 684 C CA . LEU A 1 90 ? 9.086 9.484 9.211 1 93.31 90 LEU A CA 1
ATOM 685 C C . LEU A 1 90 ? 10.234 10.305 8.625 1 93.31 90 LEU A C 1
ATOM 687 O O . LEU A 1 90 ? 10.078 10.938 7.578 1 93.31 90 LEU A O 1
ATOM 691 N N . LYS A 1 91 ? 11.391 10.086 9.148 1 93.5 91 LYS A N 1
ATOM 692 C CA . LYS A 1 91 ? 12.555 10.914 8.859 1 93.5 91 LYS A CA 1
ATOM 693 C C . LYS A 1 91 ? 13.078 10.648 7.449 1 93.5 91 LYS A C 1
ATOM 695 O O . LYS A 1 91 ? 13.742 11.5 6.859 1 93.5 91 LYS A O 1
ATOM 700 N N . ASN A 1 92 ? 12.812 9.508 6.902 1 94.06 92 ASN A N 1
ATOM 701 C CA . ASN A 1 92 ? 13.328 9.164 5.578 1 94.06 92 ASN A CA 1
ATOM 702 C C . ASN A 1 92 ? 12.336 9.539 4.48 1 94.06 92 ASN A C 1
ATOM 704 O O . ASN A 1 92 ? 12.648 9.445 3.293 1 94.06 92 ASN A O 1
ATOM 708 N N . LEU A 1 93 ? 11.133 10.023 4.855 1 94.69 93 LEU A N 1
ATOM 709 C CA . LEU A 1 93 ? 10.102 10.367 3.881 1 94.69 93 LEU A CA 1
ATOM 710 C C . LEU A 1 93 ? 10.461 11.641 3.133 1 94.69 93 LEU A C 1
ATOM 712 O O . LEU A 1 93 ? 10.562 12.711 3.736 1 94.69 93 LEU A O 1
ATOM 716 N N . TRP A 1 94 ? 10.539 11.461 1.79 1 93.94 94 TRP A N 1
ATOM 717 C CA . TRP A 1 94 ? 10.914 12.672 1.07 1 93.94 94 TRP A CA 1
ATOM 718 C C . TRP A 1 94 ? 9.898 12.992 -0.02 1 93.94 94 TRP A C 1
ATOM 720 O O . TRP A 1 94 ? 9.891 14.102 -0.569 1 93.94 94 TRP A O 1
ATOM 730 N N . LYS A 1 95 ? 9.133 12.07 -0.438 1 94.06 95 LYS A N 1
ATOM 731 C CA . LYS A 1 95 ? 8.039 12.328 -1.373 1 94.06 95 LYS A CA 1
ATOM 732 C C . LYS A 1 95 ? 6.691 11.977 -0.753 1 94.06 95 LYS A C 1
ATOM 734 O O . LYS A 1 95 ? 6.461 10.828 -0.363 1 94.06 95 LYS A O 1
ATOM 739 N N . LEU A 1 96 ? 5.887 12.969 -0.644 1 94.44 96 LEU A N 1
ATOM 740 C CA . LEU A 1 96 ? 4.535 12.844 -0.107 1 94.44 96 LEU A CA 1
ATOM 741 C C . LEU A 1 96 ? 3.51 13.43 -1.073 1 94.44 96 LEU A C 1
ATOM 743 O O . LEU A 1 96 ? 3.561 14.617 -1.391 1 94.44 96 LEU A O 1
ATOM 747 N N . GLU A 1 97 ? 2.668 12.57 -1.545 1 92.62 97 GLU A N 1
ATOM 748 C CA . GLU A 1 97 ? 1.665 13.008 -2.51 1 92.62 97 GLU A CA 1
ATOM 749 C C . GLU A 1 97 ? 0.28 13.078 -1.873 1 92.62 97 GLU A C 1
ATOM 751 O O . GLU A 1 97 ? -0.233 12.078 -1.378 1 92.62 97 GLU A O 1
ATOM 756 N N . LEU A 1 98 ? -0.341 14.227 -1.965 1 92.38 98 LEU A N 1
ATOM 757 C CA . LEU A 1 98 ? -1.588 14.484 -1.253 1 92.38 98 LEU A CA 1
ATOM 758 C C . LEU A 1 98 ? -2.619 15.125 -2.176 1 92.38 98 LEU A C 1
ATOM 760 O O . LEU A 1 98 ? -3.57 15.758 -1.709 1 92.38 98 LEU A O 1
ATOM 764 N N . GLU A 1 99 ? -2.408 15.023 -3.428 1 89.5 99 GLU A N 1
ATOM 765 C CA . GLU A 1 99 ? -3.348 15.617 -4.371 1 89.5 99 GLU A CA 1
ATOM 766 C C . GLU A 1 99 ? -4.762 15.086 -4.16 1 89.5 99 GLU A C 1
ATOM 768 O O . GLU A 1 99 ? -4.945 13.883 -3.93 1 89.5 99 GLU A O 1
ATOM 773 N N . LEU A 1 100 ? -5.797 15.992 -4.188 1 89.94 100 LEU A N 1
ATOM 774 C CA . LEU A 1 100 ? -7.211 15.656 -4.074 1 89.94 100 LEU A CA 1
ATOM 775 C C . LEU A 1 100 ? -7.531 15.094 -2.695 1 89.94 100 LEU A C 1
ATOM 777 O O . LEU A 1 100 ? -8.344 14.172 -2.568 1 89.94 100 LEU A O 1
ATOM 781 N N . CYS A 1 101 ? -6.754 15.484 -1.747 1 91.06 101 CYS A N 1
ATOM 782 C CA . CYS A 1 101 ? -7.066 15.266 -0.339 1 91.06 101 CYS A CA 1
ATOM 783 C C . CYS A 1 101 ? -7.457 16.578 0.34 1 91.06 101 CYS A C 1
ATOM 785 O O . CYS A 1 101 ? -6.652 17.5 0.413 1 91.06 101 CYS A O 1
ATOM 787 N N . PRO A 1 102 ? -8.688 16.656 0.833 1 90.81 102 PRO A N 1
ATOM 788 C CA . PRO A 1 102 ? -9.164 17.922 1.394 1 90.81 102 PRO A CA 1
ATOM 789 C C . PRO A 1 102 ? -8.664 18.172 2.814 1 90.81 102 PRO A C 1
ATOM 791 O O . PRO A 1 102 ? -9.461 18.312 3.742 1 90.81 102 PRO A O 1
ATOM 794 N N . LEU A 1 103 ? -7.379 18.219 2.975 1 90.12 103 LEU A N 1
ATOM 795 C CA . LEU A 1 103 ? -6.777 18.406 4.289 1 90.12 103 LEU A CA 1
ATOM 796 C C . LEU A 1 103 ? -7.172 19.766 4.883 1 90.12 103 LEU A C 1
ATOM 798 O O . LEU A 1 103 ? -7.375 20.734 4.152 1 90.12 103 LEU A O 1
ATOM 802 N N . ASP A 1 104 ? -7.391 19.688 6.141 1 85.69 104 ASP A N 1
ATOM 803 C CA . ASP A 1 104 ? -7.848 20.875 6.852 1 85.69 104 ASP A CA 1
ATOM 804 C C . ASP A 1 104 ? -6.719 21.484 7.684 1 85.69 104 ASP A C 1
ATOM 806 O O . ASP A 1 104 ? -5.66 20.875 7.844 1 85.69 104 ASP A O 1
ATOM 810 N N . GLY A 1 105 ? -6.98 22.781 8.023 1 79.25 105 GLY A N 1
ATOM 811 C CA . GLY A 1 105 ? -6.148 23.438 9.016 1 79.25 105 GLY A CA 1
ATOM 812 C C . GLY A 1 105 ? -4.824 23.922 8.461 1 79.25 105 GLY A C 1
ATOM 813 O O . GLY A 1 105 ? -4.746 24.328 7.297 1 79.25 105 GLY A O 1
ATOM 814 N N . THR A 1 106 ? -3.814 23.969 9.367 1 74.62 106 THR A N 1
ATOM 815 C CA . THR A 1 106 ? -2.504 24.547 9.07 1 74.62 106 THR A CA 1
ATOM 816 C C . THR A 1 106 ? -1.81 23.766 7.961 1 74.62 106 THR A C 1
ATOM 818 O O . THR A 1 106 ? -1.095 24.344 7.141 1 74.62 106 THR A O 1
ATOM 821 N N . ILE A 1 107 ? -2.182 22.484 7.902 1 76.69 107 ILE A N 1
ATOM 822 C CA . ILE A 1 107 ? -1.49 21.641 6.93 1 76.69 107 ILE A CA 1
ATOM 823 C C . ILE A 1 107 ? -1.938 22.016 5.516 1 76.69 107 ILE A C 1
ATOM 825 O O . ILE A 1 107 ? -1.145 21.969 4.574 1 76.69 107 ILE A O 1
ATOM 829 N N . GLN A 1 108 ? -3.195 22.438 5.473 1 75.62 108 GLN A N 1
ATOM 830 C CA . GLN A 1 108 ? -3.697 22.844 4.168 1 75.62 108 GLN A CA 1
ATOM 831 C C . GLN A 1 108 ? -2.883 24.016 3.607 1 75.62 108 GLN A C 1
ATOM 833 O O . GLN A 1 108 ? -2.629 24.078 2.404 1 75.62 108 GLN A O 1
ATOM 838 N N . ASP A 1 109 ? -2.496 24.844 4.52 1 72.38 109 ASP A N 1
ATOM 839 C CA . ASP A 1 109 ? -1.703 26 4.102 1 72.38 109 ASP A CA 1
ATOM 840 C C . ASP A 1 109 ? -0.37 25.547 3.5 1 72.38 109 ASP A C 1
ATOM 842 O O . ASP A 1 109 ? 0.116 26.156 2.543 1 72.38 109 ASP A O 1
ATOM 846 N N . PHE A 1 110 ? 0.127 24.531 4.078 1 69.44 110 PHE A N 1
ATOM 847 C CA . PHE A 1 110 ? 1.38 23.984 3.564 1 69.44 110 PHE A CA 1
ATOM 848 C C . PHE A 1 110 ? 1.186 23.391 2.172 1 69.44 110 PHE A C 1
ATOM 850 O O . PHE A 1 110 ? 2.043 23.547 1.301 1 69.44 110 PHE A O 1
ATOM 857 N N . LEU A 1 111 ? 0.11 22.625 2.025 1 69.69 111 LEU A N 1
ATOM 858 C CA . LEU A 1 111 ? -0.126 21.875 0.801 1 69.69 111 LEU A CA 1
ATOM 859 C C . LEU A 1 111 ? -0.525 22.797 -0.343 1 69.69 111 LEU A C 1
ATOM 861 O O . LEU A 1 111 ? -0.13 22.578 -1.491 1 69.69 111 LEU A O 1
ATOM 865 N N . LEU A 1 112 ? -1.401 23.656 -0.042 1 61.81 112 LEU A N 1
ATOM 866 C CA . LEU A 1 112 ? -1.853 24.609 -1.054 1 61.81 112 LEU A CA 1
ATOM 867 C C . LEU A 1 112 ? -0.678 25.391 -1.624 1 61.81 112 LEU A C 1
ATOM 869 O O . LEU A 1 112 ? -0.719 25.828 -2.777 1 61.81 112 LEU A O 1
ATOM 873 N N . ASN A 1 113 ? 0.256 25.344 -0.866 1 54.66 113 ASN A N 1
ATOM 874 C CA . ASN A 1 113 ? 1.363 26.125 -1.39 1 54.66 113 ASN A CA 1
ATOM 875 C C . ASN A 1 113 ? 2.422 25.25 -2.047 1 54.66 113 ASN A C 1
ATOM 877 O O . ASN A 1 113 ? 3.545 25.688 -2.287 1 54.66 113 ASN A O 1
ATOM 881 N N . SER A 1 114 ? 2.008 24.203 -2.684 1 56.69 114 SER A N 1
ATOM 882 C CA . SER A 1 114 ? 2.77 23.219 -3.443 1 56.69 114 SER A CA 1
ATOM 883 C C . SER A 1 114 ? 4.262 23.328 -3.15 1 56.69 114 SER A C 1
ATOM 885 O O . SER A 1 114 ? 5.047 22.484 -3.588 1 56.69 114 SER A O 1
ATOM 887 N N . ARG A 1 115 ? 4.586 24.469 -2.443 1 63.44 115 ARG A N 1
ATOM 888 C CA . ARG A 1 115 ? 5.996 24.828 -2.389 1 63.44 115 ARG A CA 1
ATOM 889 C C . ARG A 1 115 ? 6.652 24.281 -1.122 1 63.44 115 ARG A C 1
ATOM 891 O O . ARG A 1 115 ? 7.859 24.438 -0.925 1 63.44 115 ARG A O 1
ATOM 898 N N . PHE A 1 116 ? 5.852 23.5 -0.447 1 74.81 116 PHE A N 1
ATOM 899 C CA . PHE A 1 116 ? 6.539 23.172 0.794 1 74.81 116 PHE A CA 1
ATOM 900 C C . PHE A 1 116 ? 7.188 21.797 0.7 1 74.81 116 PHE A C 1
ATOM 902 O O . PHE A 1 116 ? 6.559 20.828 0.242 1 74.81 116 PHE A O 1
ATOM 909 N N . PRO A 1 117 ? 8.477 21.875 1.015 1 86.69 117 PRO A N 1
ATOM 910 C CA . PRO A 1 117 ? 9.164 20.578 1.088 1 86.69 117 PRO A CA 1
ATOM 911 C C . PRO A 1 117 ? 8.547 19.641 2.129 1 86.69 117 PRO A C 1
ATOM 913 O O . PRO A 1 117 ? 7.957 20.109 3.107 1 86.69 117 PRO A O 1
ATOM 916 N N . VAL A 1 118 ? 8.562 18.375 1.852 1 91.19 118 VAL A N 1
ATOM 917 C CA . VAL A 1 118 ? 8.023 17.344 2.742 1 91.19 118 VAL A CA 1
ATOM 918 C C . VAL A 1 118 ? 8.586 17.531 4.148 1 91.19 118 VAL A C 1
ATOM 920 O O . VAL A 1 118 ? 7.867 17.375 5.141 1 91.19 118 VAL A O 1
ATOM 923 N N . LYS A 1 119 ? 9.781 18.016 4.23 1 92 119 LYS A N 1
ATOM 924 C CA . LYS A 1 119 ? 10.438 18.203 5.52 1 92 119 LYS A CA 1
ATOM 925 C C . LYS A 1 119 ? 9.688 19.219 6.383 1 92 119 LYS A C 1
ATOM 927 O O . LYS A 1 119 ? 9.648 19.078 7.605 1 92 119 LYS A O 1
ATOM 932 N N . ASP A 1 120 ? 9.164 20.203 5.812 1 89.75 120 ASP A N 1
ATOM 933 C CA . ASP A 1 120 ? 8.414 21.219 6.551 1 89.75 120 ASP A CA 1
ATOM 934 C C . ASP A 1 120 ? 7.102 20.641 7.09 1 89.75 120 ASP A C 1
ATOM 936 O O . ASP A 1 120 ? 6.707 20.953 8.219 1 89.75 120 ASP A O 1
ATOM 940 N N . ILE A 1 121 ? 6.477 19.828 6.27 1 90.19 121 ILE A N 1
ATOM 941 C CA . ILE A 1 121 ? 5.242 19.188 6.707 1 90.19 121 ILE A CA 1
ATOM 942 C C . ILE A 1 121 ? 5.531 18.266 7.887 1 90.19 121 ILE A C 1
ATOM 944 O O . ILE A 1 121 ? 4.828 18.312 8.898 1 90.19 121 ILE A O 1
ATOM 948 N N . LEU A 1 122 ? 6.531 17.516 7.766 1 93.06 122 LEU A N 1
ATOM 949 C CA . LEU A 1 122 ? 6.91 16.594 8.836 1 93.06 122 LEU A CA 1
ATOM 950 C C . LEU A 1 122 ? 7.27 17.359 10.102 1 93.06 122 LEU A C 1
ATOM 952 O O . LEU A 1 122 ? 6.879 16.969 11.203 1 93.06 122 LEU A O 1
ATOM 956 N N . GLY A 1 123 ? 8.031 18.438 9.914 1 91.62 123 GLY A N 1
ATOM 957 C CA . GLY A 1 123 ? 8.352 19.281 11.055 1 91.62 123 GLY A CA 1
ATOM 958 C C . GLY A 1 123 ? 7.125 19.812 11.773 1 91.62 123 GLY A C 1
ATOM 959 O O . GLY A 1 123 ? 7.062 19.797 13 1 91.62 123 GLY A O 1
ATOM 960 N N . PHE A 1 124 ? 6.23 20.266 11.016 1 89.25 124 PHE A N 1
ATOM 961 C CA . PHE A 1 124 ? 4.984 20.75 11.594 1 89.25 124 PHE A CA 1
ATOM 962 C C . PHE A 1 124 ? 4.285 19.641 12.375 1 89.25 124 PHE A C 1
ATOM 964 O O . PHE A 1 124 ? 3.883 19.828 13.523 1 89.25 124 PHE A O 1
ATOM 971 N N . LEU A 1 125 ? 4.125 18.469 11.781 1 92 125 LEU A N 1
ATOM 972 C CA . LEU A 1 125 ? 3.443 17.344 12.43 1 92 125 LEU A CA 1
ATOM 973 C C . LEU A 1 125 ? 4.176 16.922 13.695 1 92 125 LEU A C 1
ATOM 975 O O . LEU A 1 125 ? 3.543 16.562 14.695 1 92 125 LEU A O 1
ATOM 979 N N . GLN A 1 126 ? 5.406 16.984 13.695 1 93.25 126 GLN A N 1
ATOM 980 C CA . GLN A 1 126 ? 6.195 16.641 14.875 1 93.25 126 GLN A CA 1
ATOM 981 C C . GLN A 1 126 ? 5.934 17.625 16.016 1 93.25 126 GLN A C 1
ATOM 983 O O . GLN A 1 126 ? 5.867 17.234 17.188 1 93.25 126 GLN A O 1
ATOM 988 N N . SER A 1 127 ? 5.824 18.875 15.695 1 91.12 127 SER A N 1
ATOM 989 C CA . SER A 1 127 ? 5.535 19.891 16.703 1 91.12 127 SER A CA 1
ATOM 990 C C . SER A 1 127 ? 4.184 19.656 17.375 1 91.12 127 SER A C 1
ATOM 992 O O . SER A 1 127 ? 4.012 19.922 18.562 1 91.12 127 SER A O 1
ATOM 994 N N . VAL A 1 128 ? 3.227 19.203 16.578 1 87.69 128 VAL A N 1
ATOM 995 C CA . VAL A 1 128 ? 1.901 18.875 17.094 1 87.69 128 VAL A CA 1
ATOM 996 C C . VAL A 1 128 ? 1.997 17.703 18.078 1 87.69 128 VAL A C 1
ATOM 998 O O . VAL A 1 128 ? 1.277 17.656 19.078 1 87.69 128 VAL A O 1
ATOM 1001 N N . LEU A 1 129 ? 2.918 16.766 17.797 1 88 129 LEU A N 1
ATOM 1002 C CA . LEU A 1 129 ? 3.123 15.609 18.672 1 88 129 LEU A CA 1
ATOM 1003 C C . LEU A 1 129 ? 3.688 16.047 20.016 1 88 129 LEU A C 1
ATOM 1005 O O . LEU A 1 129 ? 3.363 15.453 21.062 1 88 129 LEU A O 1
ATOM 1009 N N . GLU A 1 130 ? 4.496 17 20.078 1 86.94 130 GLU A N 1
ATOM 1010 C CA . GLU A 1 130 ? 5.18 17.453 21.281 1 86.94 130 GLU A CA 1
ATOM 1011 C C . GLU A 1 130 ? 4.273 18.359 22.109 1 86.94 130 GLU A C 1
ATOM 1013 O O . GLU A 1 130 ? 4.555 18.609 23.281 1 86.94 130 GLU A O 1
ATOM 1018 N N . GLU A 1 131 ? 3.184 18.844 21.672 1 78.19 131 GLU A N 1
ATOM 1019 C CA . GLU A 1 131 ? 2.248 19.641 22.469 1 78.19 131 GLU A CA 1
ATOM 1020 C C . GLU A 1 131 ? 1.224 18.75 23.156 1 78.19 131 GLU A C 1
ATOM 1022 O O . GLU A 1 131 ? 0.895 18.969 24.328 1 78.19 131 GLU A O 1
ATOM 1027 N N . MET B 1 1 ? 35.469 -18.188 -73.312 1 23.47 1 MET B N 1
ATOM 1028 C CA . MET B 1 1 ? 36.188 -18.219 -72 1 23.47 1 MET B CA 1
ATOM 1029 C C . MET B 1 1 ? 35.438 -17.469 -70.938 1 23.47 1 MET B C 1
ATOM 1031 O O . MET B 1 1 ? 34.594 -16.625 -71.25 1 23.47 1 MET B O 1
ATOM 1035 N N . CYS B 1 2 ? 35.719 -17.891 -69.562 1 22.86 2 CYS B N 1
ATOM 1036 C CA . CYS B 1 2 ? 35.25 -18.031 -68.188 1 22.86 2 CYS B CA 1
ATOM 1037 C C . CYS B 1 2 ? 35.344 -16.703 -67.438 1 22.86 2 CYS B C 1
ATOM 1039 O O . CYS B 1 2 ? 35.281 -16.688 -66.25 1 22.86 2 CYS B O 1
ATOM 1041 N N . LEU B 1 3 ? 35.719 -15.688 -68.25 1 22.03 3 LEU B N 1
ATOM 1042 C CA . LEU B 1 3 ? 36.281 -14.781 -67.25 1 22.03 3 LEU B CA 1
ATOM 1043 C C . LEU B 1 3 ? 35.344 -14.562 -66.125 1 22.03 3 LEU B C 1
ATOM 1045 O O . LEU B 1 3 ? 34.125 -14.703 -66.25 1 22.03 3 LEU B O 1
ATOM 1049 N N . THR B 1 4 ? 35.906 -14.461 -64.938 1 25.12 4 THR B N 1
ATOM 1050 C CA . THR B 1 4 ? 36 -14.414 -63.469 1 25.12 4 THR B CA 1
ATOM 1051 C C . THR B 1 4 ? 35.156 -13.273 -62.938 1 25.12 4 THR B C 1
ATOM 1053 O O . THR B 1 4 ? 35.281 -12.125 -63.375 1 25.12 4 THR B O 1
ATOM 1056 N N . ARG B 1 5 ? 34.031 -13.648 -62.5 1 24.02 5 ARG B N 1
ATOM 1057 C CA . ARG B 1 5 ? 32.969 -13.117 -61.656 1 24.02 5 ARG B CA 1
ATOM 1058 C C . ARG B 1 5 ? 33.5 -12.328 -60.469 1 24.02 5 ARG B C 1
ATOM 1060 O O . ARG B 1 5 ? 34.375 -12.82 -59.75 1 24.02 5 ARG B O 1
ATOM 1067 N N . ALA B 1 6 ? 33.938 -11.062 -60.938 1 28.14 6 ALA B N 1
ATOM 1068 C CA . ALA B 1 6 ? 34.5 -10.227 -59.875 1 28.14 6 ALA B CA 1
ATOM 1069 C C . ALA B 1 6 ? 33.719 -10.422 -58.562 1 28.14 6 ALA B C 1
ATOM 1071 O O . ALA B 1 6 ? 32.5 -10.359 -58.562 1 28.14 6 ALA B O 1
ATOM 1072 N N . PRO B 1 7 ? 34.344 -11.312 -57.625 1 27.28 7 PRO B N 1
ATOM 1073 C CA . PRO B 1 7 ? 33.844 -11.656 -56.312 1 27.28 7 PRO B CA 1
ATOM 1074 C C . PRO B 1 7 ? 33.531 -10.422 -55.469 1 27.28 7 PRO B C 1
ATOM 1076 O O . PRO B 1 7 ? 34.344 -9.516 -55.344 1 27.28 7 PRO B O 1
ATOM 1079 N N . TYR B 1 8 ? 32.562 -9.594 -55.938 1 25.91 8 TYR B N 1
ATOM 1080 C CA . TYR B 1 8 ? 32.156 -8.484 -55.062 1 25.91 8 TYR B CA 1
ATOM 1081 C C . TYR B 1 8 ? 32.219 -8.898 -53.594 1 25.91 8 TYR B C 1
ATOM 1083 O O . TYR B 1 8 ? 31.5 -9.828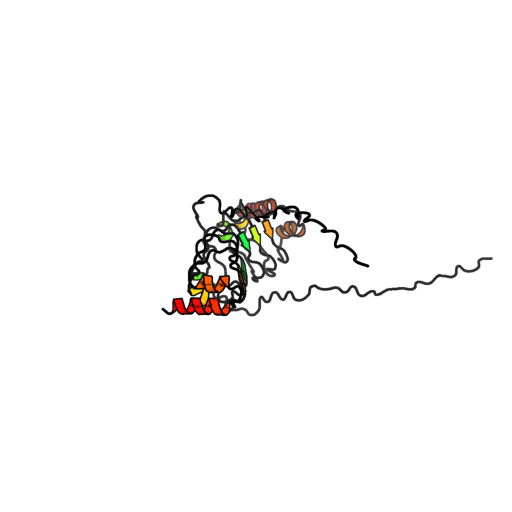 -53.188 1 25.91 8 TYR B O 1
ATOM 1091 N N . ARG B 1 9 ? 33.438 -8.961 -53.094 1 22.47 9 ARG B N 1
ATOM 1092 C CA . ARG B 1 9 ? 33.781 -9.18 -51.688 1 22.47 9 ARG B CA 1
ATOM 1093 C C . ARG B 1 9 ? 32.75 -8.578 -50.75 1 22.47 9 ARG B C 1
ATOM 1095 O O . ARG B 1 9 ? 32.031 -7.66 -51.125 1 22.47 9 ARG B O 1
ATOM 1102 N N . ASP B 1 10 ? 32.719 -9.219 -49.5 1 23.5 10 ASP B N 1
ATOM 1103 C CA . ASP B 1 10 ? 32.125 -9.477 -48.188 1 23.5 10 ASP B CA 1
ATOM 1104 C C . ASP B 1 10 ? 32.156 -8.211 -47.344 1 23.5 10 ASP B C 1
ATOM 1106 O O . ASP B 1 10 ? 33.125 -7.961 -46.625 1 23.5 10 ASP B O 1
ATOM 1110 N N . ALA B 1 11 ? 32.281 -7.055 -47.938 1 24.36 11 ALA B N 1
ATOM 1111 C CA . ALA B 1 11 ? 32.531 -6.113 -46.844 1 24.36 11 ALA B CA 1
ATOM 1112 C C . ALA B 1 11 ? 31.594 -6.367 -45.688 1 24.36 11 ALA B C 1
ATOM 1114 O O . ALA B 1 11 ? 30.375 -6.305 -45.844 1 24.36 11 ALA B O 1
ATOM 1115 N N . ARG B 1 12 ? 32.062 -7.199 -44.656 1 24.02 12 ARG B N 1
ATOM 1116 C CA . ARG B 1 12 ? 31.594 -7.504 -43.281 1 24.02 12 ARG B CA 1
ATOM 1117 C C . ARG B 1 12 ? 31.188 -6.234 -42.562 1 24.02 12 ARG B C 1
ATOM 1119 O O . ARG B 1 12 ? 32.031 -5.484 -42.062 1 24.02 12 ARG B O 1
ATOM 1126 N N . LEU B 1 13 ? 30.516 -5.309 -43.094 1 28.12 13 LEU B N 1
ATOM 1127 C CA . LEU B 1 13 ? 30.094 -4.25 -42.188 1 28.12 13 LEU B CA 1
ATOM 1128 C C . LEU B 1 13 ? 29.547 -4.828 -40.906 1 28.12 13 LEU B C 1
ATOM 1130 O O . LEU B 1 13 ? 28.438 -5.379 -40.875 1 28.12 13 LEU B O 1
ATOM 1134 N N . ALA B 1 14 ? 30.359 -5.633 -40.219 1 24.47 14 ALA B N 1
ATOM 1135 C CA . ALA B 1 14 ? 30.016 -6.293 -38.938 1 24.47 14 ALA B CA 1
ATOM 1136 C C . ALA B 1 14 ? 29.25 -5.348 -38.031 1 24.47 14 ALA B C 1
ATOM 1138 O O . ALA B 1 14 ? 28.156 -5.68 -37.562 1 24.47 14 ALA B O 1
ATOM 1139 N N . ASP B 1 15 ? 30 -4.672 -37.062 1 24.67 15 ASP B N 1
ATOM 1140 C CA . ASP B 1 15 ? 29.922 -4.742 -35.594 1 24.67 15 ASP B CA 1
ATOM 1141 C C . ASP B 1 15 ? 28.922 -3.734 -35.062 1 24.67 15 ASP B C 1
ATOM 1143 O O . ASP B 1 15 ? 29.266 -2.58 -34.812 1 24.67 15 ASP B O 1
ATOM 1147 N N . THR B 1 16 ? 28.094 -3.32 -35.75 1 30.69 16 THR B N 1
ATOM 1148 C CA . THR B 1 16 ? 27.312 -2.311 -35.062 1 30.69 16 THR B CA 1
ATOM 1149 C C . THR B 1 16 ? 26.969 -2.775 -33.625 1 30.69 16 THR B C 1
ATOM 1151 O O . THR B 1 16 ? 26.438 -3.869 -33.438 1 30.69 16 THR B O 1
ATOM 1154 N N . GLN B 1 17 ? 27.766 -2.412 -32.656 1 29.53 17 GLN B N 1
ATOM 1155 C CA . GLN B 1 17 ? 27.641 -2.502 -31.188 1 29.53 17 GLN B CA 1
ATOM 1156 C C . GLN B 1 17 ? 26.219 -2.18 -30.75 1 29.53 17 GLN B C 1
ATOM 1158 O O . GLN B 1 17 ? 25.641 -1.175 -31.156 1 29.53 17 GLN B O 1
ATOM 1163 N N . HIS B 1 18 ? 25.344 -3.152 -30.812 1 29.31 18 HIS B N 1
ATOM 1164 C CA . HIS B 1 18 ? 24.094 -3.186 -30.047 1 29.31 18 HIS B CA 1
ATOM 1165 C C . HIS B 1 18 ? 24.266 -2.486 -28.703 1 29.31 18 HIS B C 1
ATOM 1167 O O . HIS B 1 18 ? 25.078 -2.902 -27.891 1 29.31 18 HIS B O 1
ATOM 1173 N N . ARG B 1 19 ? 24.281 -1.158 -28.734 1 29.88 19 ARG B N 1
ATOM 1174 C CA . ARG B 1 19 ? 24.062 -0.521 -27.438 1 29.88 19 ARG B CA 1
ATOM 1175 C C . ARG B 1 19 ? 23.031 -1.29 -26.609 1 29.88 19 ARG B C 1
ATOM 1177 O O . ARG B 1 19 ? 21.859 -1.375 -27 1 29.88 19 ARG B O 1
ATOM 1184 N N . ASP B 1 20 ? 23.375 -2.523 -26.156 1 30.23 20 ASP B N 1
ATOM 1185 C CA . ASP B 1 20 ? 22.641 -3.109 -25.047 1 30.23 20 ASP B CA 1
ATOM 1186 C C . ASP B 1 20 ? 22.219 -2.035 -24.047 1 30.23 20 ASP B C 1
ATOM 1188 O O . ASP B 1 20 ? 23.047 -1.483 -23.328 1 30.23 20 ASP B O 1
ATOM 1192 N N . GLY B 1 21 ? 21.719 -0.984 -24.484 1 31.61 21 GLY B N 1
ATOM 1193 C CA . GLY B 1 21 ? 21.141 -0.112 -23.469 1 31.61 21 GLY B CA 1
ATOM 1194 C C . GLY B 1 21 ? 20.516 -0.87 -22.312 1 31.61 21 GLY B C 1
ATOM 1195 O O . GLY B 1 21 ? 19.328 -1.211 -22.359 1 31.61 21 GLY B O 1
ATOM 1196 N N . ARG B 1 22 ? 21.281 -1.781 -21.672 1 28.7 22 ARG B N 1
ATOM 1197 C CA . ARG B 1 22 ? 20.906 -2.279 -20.344 1 28.7 22 ARG B CA 1
ATOM 1198 C C . ARG B 1 22 ? 20.328 -1.165 -19.484 1 28.7 22 ARG B C 1
ATOM 1200 O O . ARG B 1 22 ? 20.969 -0.124 -19.297 1 28.7 22 ARG B O 1
ATOM 1207 N N . LEU B 1 23 ? 19.141 -0.774 -19.734 1 34.25 23 LEU B N 1
ATOM 1208 C CA . LEU B 1 23 ? 18.391 -0.236 -18.609 1 34.25 23 LEU B CA 1
ATOM 1209 C C . LEU B 1 23 ? 18.938 -0.783 -17.297 1 34.25 23 LEU B C 1
ATOM 1211 O O . LEU B 1 23 ? 18.656 -1.925 -16.922 1 34.25 23 LEU B O 1
ATOM 1215 N N . SER B 1 24 ? 20.281 -0.663 -17.016 1 34.28 24 SER B N 1
ATOM 1216 C CA . SER B 1 24 ? 21.062 -0.958 -15.812 1 34.28 24 SER B CA 1
ATOM 1217 C C . SER B 1 24 ? 20.188 -0.918 -14.562 1 34.28 24 SER B C 1
ATOM 1219 O O . SER B 1 24 ? 20 -1.937 -13.898 1 34.28 24 SER B O 1
ATOM 1221 N N . ASP B 1 25 ? 20.719 0.074 -13.625 1 32.31 25 ASP B N 1
ATOM 1222 C CA . ASP B 1 25 ? 20.812 0.084 -12.164 1 32.31 25 ASP B CA 1
ATOM 1223 C C . ASP B 1 25 ? 19.438 0.34 -11.539 1 32.31 25 ASP B C 1
ATOM 1225 O O . ASP B 1 25 ? 19.125 1.475 -11.172 1 32.31 25 ASP B O 1
ATOM 1229 N N . THR B 1 26 ? 18.469 0.172 -12.211 1 36.38 26 THR B N 1
ATOM 1230 C CA . THR B 1 26 ? 17.406 0.288 -11.211 1 36.38 26 THR B CA 1
ATOM 1231 C C . THR B 1 26 ? 17.766 -0.488 -9.953 1 36.38 26 THR B C 1
ATOM 1233 O O . THR B 1 26 ? 17.578 -1.705 -9.891 1 36.38 26 THR B O 1
ATOM 1236 N N . HIS B 1 27 ? 19.062 -0.26 -9.445 1 36.69 27 HIS B N 1
ATOM 1237 C CA . HIS B 1 27 ? 19.438 -0.617 -8.078 1 36.69 27 HIS B CA 1
ATOM 1238 C C . HIS B 1 27 ? 18.219 -0.66 -7.168 1 36.69 27 HIS B C 1
ATOM 1240 O O . HIS B 1 27 ? 17.531 0.351 -6.988 1 36.69 27 HIS B O 1
ATOM 1246 N N . SER B 1 28 ? 17.5 -1.57 -7.359 1 42.97 28 SER B N 1
ATOM 1247 C CA . SER B 1 28 ? 16.609 -1.896 -6.246 1 42.97 28 SER B CA 1
ATOM 1248 C C . SER B 1 28 ? 17.266 -1.57 -4.906 1 42.97 28 SER B C 1
ATOM 1250 O O . SER B 1 28 ? 18.172 -2.273 -4.469 1 42.97 28 SER B O 1
ATOM 1252 N N . LEU B 1 29 ? 17.641 -0.264 -4.672 1 42.06 29 LEU B N 1
ATOM 1253 C CA . LEU B 1 29 ? 18.109 0.192 -3.365 1 42.06 29 LEU B CA 1
ATOM 1254 C C . LEU B 1 29 ? 17.484 -0.626 -2.246 1 42.06 29 LEU B C 1
ATOM 1256 O O . LEU B 1 29 ? 16.594 -0.137 -1.534 1 42.06 29 LEU B O 1
ATOM 1260 N N . CYS B 1 30 ? 16.922 -1.735 -2.582 1 45.38 30 CYS B N 1
ATOM 1261 C CA . CYS B 1 30 ? 16.703 -2.393 -1.296 1 45.38 30 CYS B CA 1
ATOM 1262 C C . CYS B 1 30 ? 17.969 -2.344 -0.446 1 45.38 30 CYS B C 1
ATOM 1264 O O . CYS B 1 30 ? 18.938 -3.049 -0.729 1 45.38 30 CYS B O 1
ATOM 1266 N N . GLY B 1 31 ? 18.797 -1.136 -0.426 1 41.81 31 GLY B N 1
ATOM 1267 C CA . GLY B 1 31 ? 19.938 -1.022 0.459 1 41.81 31 GLY B CA 1
ATOM 1268 C C . GLY B 1 31 ? 19.906 -1.994 1.623 1 41.81 31 GLY B C 1
ATOM 1269 O O . GLY B 1 31 ? 18.938 -2.762 1.761 1 41.81 31 GLY B O 1
ATOM 1270 N N . MET B 1 32 ? 20.859 -1.579 2.889 1 37.81 32 MET B N 1
ATOM 1271 C CA . MET B 1 32 ? 21.203 -2.297 4.113 1 37.81 32 MET B CA 1
ATOM 1272 C C . MET B 1 32 ? 19.953 -2.906 4.754 1 37.81 32 MET B C 1
ATOM 1274 O O . MET B 1 32 ? 18.844 -2.398 4.574 1 37.81 32 MET B O 1
ATOM 1278 N N . GLU B 1 33 ? 20.188 -4.18 5.285 1 40.78 33 GLU B N 1
ATOM 1279 C CA . GLU B 1 33 ? 19.422 -4.977 6.242 1 40.78 33 GLU B CA 1
ATOM 1280 C C . GLU B 1 33 ? 18.703 -4.09 7.254 1 40.78 33 GLU B C 1
ATOM 1282 O O . GLU B 1 33 ? 19.281 -3.73 8.289 1 40.78 33 GLU B O 1
ATOM 1287 N N . SER B 1 34 ? 18.375 -2.895 6.961 1 42.12 34 SER B N 1
ATOM 1288 C CA . SER B 1 34 ? 17.859 -2.248 8.164 1 42.12 34 SER B CA 1
ATOM 1289 C C . SER B 1 34 ? 17 -3.207 8.984 1 42.12 34 SER B C 1
ATOM 1291 O O . SER B 1 34 ? 16.328 -4.082 8.43 1 42.12 34 SER B O 1
ATOM 1293 N N . GLU B 1 35 ? 17.531 -3.504 10.141 1 40.38 35 GLU B N 1
ATOM 1294 C CA . GLU B 1 35 ? 16.703 -4.062 11.203 1 40.38 35 GLU B CA 1
ATOM 1295 C C . GLU B 1 35 ? 15.234 -3.686 11.016 1 40.38 35 GLU B C 1
ATOM 1297 O O . GLU B 1 35 ? 14.867 -2.514 11.117 1 40.38 35 GLU B O 1
ATOM 1302 N N . GLU B 1 36 ? 14.648 -4.23 10.07 1 44.09 36 GLU B N 1
ATOM 1303 C CA . GLU B 1 36 ? 13.266 -4.148 9.609 1 44.09 36 GLU B CA 1
ATOM 1304 C C . GLU B 1 36 ? 12.312 -3.869 10.758 1 44.09 36 GLU B C 1
ATOM 1306 O O . GLU B 1 36 ? 12.055 -4.746 11.586 1 44.09 36 GLU B O 1
ATOM 1311 N N . ILE B 1 37 ? 12.68 -2.994 11.664 1 46.03 37 ILE B N 1
ATOM 1312 C CA . ILE B 1 37 ? 11.664 -2.701 12.672 1 46.03 37 ILE B CA 1
ATOM 1313 C C . ILE B 1 37 ? 10.281 -2.734 12.031 1 46.03 37 ILE B C 1
ATOM 1315 O O . ILE B 1 37 ? 9.984 -1.931 11.141 1 46.03 37 ILE B O 1
ATOM 1319 N N . GLN B 1 38 ? 9.727 -3.959 12 1 50.34 38 GLN B N 1
ATOM 1320 C CA . GLN B 1 38 ? 8.523 -4.555 11.43 1 50.34 38 GLN B CA 1
ATOM 1321 C C . GLN B 1 38 ? 7.285 -3.734 11.797 1 50.34 38 GLN B C 1
ATOM 1323 O O . GLN B 1 38 ? 6.906 -3.656 12.969 1 50.34 38 GLN B O 1
ATOM 1328 N N . GLY B 1 39 ? 7.301 -2.49 11.977 1 51.94 39 GLY B N 1
ATOM 1329 C CA . GLY B 1 39 ? 5.98 -2.127 12.461 1 51.94 39 GLY B CA 1
ATOM 1330 C C . GLY B 1 39 ? 4.863 -2.543 11.523 1 51.94 39 GLY B C 1
ATOM 1331 O O . GLY B 1 39 ? 5.066 -2.641 10.312 1 51.94 39 GLY B O 1
ATOM 1332 N N . ARG B 1 40 ? 4.027 -3.246 12.109 1 59.81 40 ARG B N 1
ATOM 1333 C CA . ARG B 1 40 ? 2.799 -3.686 11.461 1 59.81 40 ARG B CA 1
ATOM 1334 C C . ARG B 1 40 ? 1.884 -2.502 11.164 1 59.81 40 ARG B C 1
ATOM 1336 O O . ARG B 1 40 ? 1.813 -1.554 11.945 1 59.81 40 ARG B O 1
ATOM 1343 N N . LEU B 1 41 ? 1.627 -2.256 9.922 1 63.69 41 LEU B N 1
ATOM 1344 C CA . LEU B 1 41 ? 0.656 -1.254 9.5 1 63.69 41 LEU B CA 1
ATOM 1345 C C . LEU B 1 41 ? -0.684 -1.903 9.172 1 63.69 41 LEU B C 1
ATOM 1347 O O . LEU B 1 41 ? -0.735 -2.887 8.43 1 63.69 41 LEU B O 1
ATOM 1351 N N . LEU B 1 42 ? -1.591 -1.421 10.039 1 65 42 LEU B N 1
ATOM 1352 C CA . LEU B 1 42 ? -2.943 -1.942 9.867 1 65 42 LEU B CA 1
ATOM 1353 C C . LEU B 1 42 ? -3.785 -1.003 9.008 1 65 42 LEU B C 1
ATOM 1355 O O . LEU B 1 42 ? -3.785 0.211 9.227 1 65 42 LEU B O 1
ATOM 1359 N N . PHE B 1 43 ? -4.199 -1.526 7.898 1 71.12 43 PHE B N 1
ATOM 1360 C CA . PHE B 1 43 ? -5.098 -0.704 7.098 1 71.12 43 PHE B CA 1
ATOM 1361 C C . PHE B 1 43 ? -6.48 -1.342 7.004 1 71.12 43 PHE B C 1
ATOM 1363 O O . PHE B 1 43 ? -6.609 -2.564 7.078 1 71.12 43 PHE B O 1
ATOM 1370 N N . PRO B 1 44 ? -7.445 -0.398 7.023 1 71.69 44 PRO B N 1
ATOM 1371 C CA . PRO B 1 44 ? -8.773 -0.914 6.691 1 71.69 44 PRO B CA 1
ATOM 1372 C C . PRO B 1 44 ? -8.828 -1.55 5.301 1 71.69 44 PRO B C 1
ATOM 1374 O O . PRO B 1 44 ? -7.789 -1.747 4.668 1 71.69 44 PRO B O 1
ATOM 1377 N N . SER B 1 45 ? -10.086 -1.771 4.863 1 79.69 45 SER B N 1
ATOM 1378 C CA . SER B 1 45 ? -10.273 -2.324 3.525 1 79.69 45 SER B CA 1
ATOM 1379 C C . SER B 1 45 ? -9.766 -1.363 2.455 1 79.69 45 SER B C 1
ATOM 1381 O O . SER B 1 45 ? -10.078 -0.172 2.484 1 79.69 45 SER B O 1
ATOM 1383 N N . LEU B 1 46 ? -8.938 -2.004 1.573 1 88 46 LEU B N 1
ATOM 1384 C CA . LEU B 1 46 ? -8.336 -1.195 0.519 1 88 46 LEU B CA 1
ATOM 1385 C C . LEU B 1 46 ? -8.891 -1.582 -0.848 1 88 46 LEU B C 1
ATOM 1387 O O . LEU B 1 46 ? -9.164 -2.758 -1.104 1 88 46 LEU B O 1
ATOM 1391 N N . SER B 1 47 ? -9.047 -0.572 -1.661 1 92.25 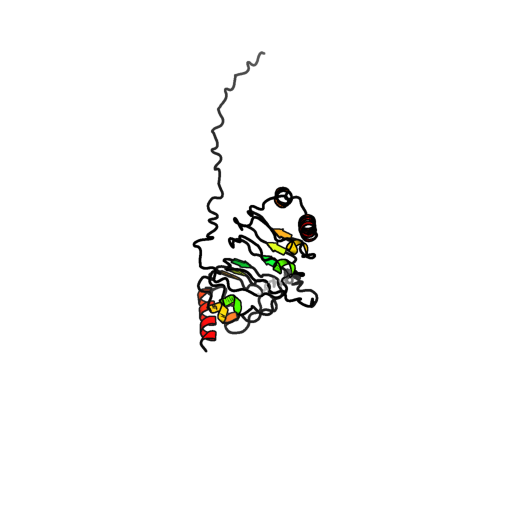47 SER B N 1
ATOM 1392 C CA . SER B 1 47 ? -9.43 -0.815 -3.049 1 92.25 47 SER B CA 1
ATOM 1393 C C . SER B 1 47 ? -8.203 -0.99 -3.939 1 92.25 47 SER B C 1
ATOM 1395 O O . SER B 1 47 ? -8.188 -1.86 -4.812 1 92.25 47 SER B O 1
ATOM 1397 N N . GLU B 1 48 ? -7.215 -0.144 -3.756 1 94.5 48 GLU B N 1
ATOM 1398 C CA . GLU B 1 48 ? -5.957 -0.197 -4.492 1 94.5 48 GLU B CA 1
ATOM 1399 C C . GLU B 1 48 ? -4.762 -0.208 -3.545 1 94.5 48 GLU B C 1
ATOM 1401 O O . GLU B 1 48 ? -4.746 0.519 -2.549 1 94.5 48 GLU B O 1
ATOM 1406 N N . LEU B 1 49 ? -3.797 -1.078 -3.926 1 93.19 49 LEU B N 1
ATOM 1407 C CA . LEU B 1 49 ? -2.576 -1.163 -3.133 1 93.19 49 LEU B CA 1
ATOM 1408 C C . LEU B 1 49 ? -1.353 -1.307 -4.035 1 93.19 49 LEU B C 1
ATOM 1410 O O . LEU B 1 49 ? -1.306 -2.195 -4.887 1 93.19 49 LEU B O 1
ATOM 1414 N N . ASN B 1 50 ? -0.487 -0.365 -3.912 1 94.44 50 ASN B N 1
ATOM 1415 C CA . ASN B 1 50 ? 0.772 -0.427 -4.648 1 94.44 50 ASN B CA 1
ATOM 1416 C C . ASN B 1 50 ? 1.966 -0.552 -3.703 1 94.44 50 ASN B C 1
ATOM 1418 O O . ASN B 1 50 ? 2.234 0.353 -2.912 1 94.44 50 ASN B O 1
ATOM 1422 N N . LEU B 1 51 ? 2.578 -1.715 -3.76 1 93.19 51 LEU B N 1
ATOM 1423 C CA . LEU B 1 51 ? 3.736 -2.051 -2.939 1 93.19 51 LEU B CA 1
ATOM 1424 C C . LEU B 1 51 ? 4.98 -2.23 -3.803 1 93.19 51 LEU B C 1
ATOM 1426 O O . LEU B 1 51 ? 5.867 -3.021 -3.469 1 93.19 51 LEU B O 1
ATOM 1430 N N . SER B 1 52 ? 5.023 -1.542 -4.844 1 93.25 52 SER B N 1
ATOM 1431 C CA . SER B 1 52 ? 6.16 -1.651 -5.754 1 93.25 52 SER B CA 1
ATOM 1432 C C . SER B 1 52 ? 7.449 -1.179 -5.09 1 93.25 52 SER B C 1
ATOM 1434 O O . SER B 1 52 ? 7.426 -0.276 -4.254 1 93.25 52 SER B O 1
ATOM 1436 N N . LYS B 1 53 ? 8.57 -1.835 -5.441 1 93.38 53 LYS B N 1
ATOM 1437 C CA . LYS B 1 53 ? 9.922 -1.424 -5.074 1 93.38 53 LYS B CA 1
ATOM 1438 C C . LYS B 1 53 ? 10.102 -1.413 -3.561 1 93.38 53 LYS B C 1
ATOM 1440 O O . LYS B 1 53 ? 10.594 -0.435 -2.996 1 93.38 53 LYS B O 1
ATOM 1445 N N . ASN B 1 54 ? 9.734 -2.533 -2.891 1 91.25 54 ASN B N 1
ATOM 1446 C CA . ASN B 1 54 ? 9.859 -2.646 -1.442 1 91.25 54 ASN B CA 1
ATOM 1447 C C . ASN B 1 54 ? 10.758 -3.818 -1.047 1 91.25 54 ASN B C 1
ATOM 1449 O O . ASN B 1 54 ? 10.867 -4.145 0.135 1 91.25 54 ASN B O 1
ATOM 1453 N N . CYS B 1 55 ? 11.391 -4.48 -1.926 1 88.12 55 CYS B N 1
ATOM 1454 C CA . CYS B 1 55 ? 12.289 -5.602 -1.677 1 88.12 55 CYS B CA 1
ATOM 1455 C C . CYS B 1 55 ? 11.57 -6.719 -0.929 1 88.12 55 CYS B C 1
ATOM 1457 O O . CYS B 1 55 ? 12.148 -7.34 -0.032 1 88.12 55 CYS B O 1
ATOM 1459 N N . LEU B 1 56 ? 10.359 -6.887 -1.272 1 89 56 LEU B N 1
ATOM 1460 C CA . LEU B 1 56 ? 9.578 -7.922 -0.601 1 89 56 LEU B CA 1
ATOM 1461 C C . LEU B 1 56 ? 10.078 -9.312 -0.981 1 89 56 LEU B C 1
ATOM 1463 O O . LEU B 1 56 ? 10.391 -9.562 -2.148 1 89 56 LEU B O 1
ATOM 1467 N N . SER B 1 57 ? 10.195 -10.117 0.014 1 89.44 57 SER B N 1
ATOM 1468 C CA . SER B 1 57 ? 10.508 -11.523 -0.246 1 89.44 57 SER B CA 1
ATOM 1469 C C . SER B 1 57 ? 9.25 -12.391 -0.181 1 89.44 57 SER B C 1
ATOM 1471 O O . SER B 1 57 ? 9.242 -13.516 -0.685 1 89.44 57 SER B O 1
ATOM 1473 N N . SER B 1 58 ? 8.273 -11.867 0.448 1 87.62 58 SER B N 1
ATOM 1474 C CA . SER B 1 58 ? 6.98 -12.547 0.558 1 87.62 58 SER B CA 1
ATOM 1475 C C . SER B 1 58 ? 5.852 -11.547 0.775 1 87.62 58 SER B C 1
ATOM 1477 O O . SER B 1 58 ? 6.094 -10.398 1.149 1 87.62 58 SER B O 1
ATOM 1479 N N . LEU B 1 59 ? 4.691 -11.953 0.43 1 88.94 59 LEU B N 1
ATOM 1480 C CA . LEU B 1 59 ? 3.477 -11.219 0.771 1 88.94 59 LEU B CA 1
ATOM 1481 C C . LEU B 1 59 ? 2.764 -11.875 1.95 1 88.94 59 LEU B C 1
ATOM 1483 O O . LEU B 1 59 ? 2.619 -13.094 1.994 1 88.94 59 LEU B O 1
ATOM 1487 N N . PRO B 1 60 ? 2.371 -11.023 2.873 1 84.06 60 PRO B N 1
ATOM 1488 C CA . PRO B 1 60 ? 1.646 -11.617 4 1 84.06 60 PRO B CA 1
ATOM 1489 C C . PRO B 1 60 ? 0.355 -12.312 3.572 1 84.06 60 PRO B C 1
ATOM 1491 O O . PRO B 1 60 ? -0.371 -11.805 2.717 1 84.06 60 PRO B O 1
ATOM 1494 N N . SER B 1 61 ? 0.075 -13.508 4.191 1 87 61 SER B N 1
ATOM 1495 C CA . SER B 1 61 ? -1.109 -14.281 3.844 1 87 61 SER B CA 1
ATOM 1496 C C . SER B 1 61 ? -2.389 -13.508 4.137 1 87 61 SER B C 1
ATOM 1498 O O . SER B 1 61 ? -3.412 -13.719 3.486 1 87 61 SER B O 1
ATOM 1500 N N . ASP B 1 62 ? -2.328 -12.555 5.031 1 85.12 62 ASP B N 1
ATOM 1501 C CA . ASP B 1 62 ? -3.484 -11.75 5.426 1 85.12 62 ASP B CA 1
ATOM 1502 C C . ASP B 1 62 ? -3.961 -10.867 4.273 1 85.12 62 ASP B C 1
ATOM 1504 O O . ASP B 1 62 ? -5.062 -10.32 4.32 1 85.12 62 ASP B O 1
ATOM 1508 N N . ILE B 1 63 ? -3.162 -10.82 3.227 1 88.19 63 ILE B N 1
ATOM 1509 C CA . ILE B 1 63 ? -3.584 -10.062 2.055 1 88.19 63 ILE B CA 1
ATOM 1510 C C . ILE B 1 63 ? -4.906 -10.617 1.529 1 88.19 63 ILE B C 1
ATOM 1512 O O . ILE B 1 63 ? -5.699 -9.883 0.933 1 88.19 63 ILE B O 1
ATOM 1516 N N . GLY B 1 64 ? -5.113 -11.914 1.807 1 89.06 64 GLY B N 1
ATOM 1517 C CA . GLY B 1 64 ? -6.336 -12.57 1.372 1 89.06 64 GLY B CA 1
ATOM 1518 C C . GLY B 1 64 ? -7.578 -12.023 2.061 1 89.06 64 GLY B C 1
ATOM 1519 O O . GLY B 1 64 ? -8.703 -12.289 1.624 1 89.06 64 GLY B O 1
ATOM 1520 N N . GLU B 1 65 ? -7.309 -11.25 3.113 1 85.19 65 GLU B N 1
ATOM 1521 C CA . GLU B 1 65 ? -8.422 -10.703 3.875 1 85.19 65 GLU B CA 1
ATOM 1522 C C . GLU B 1 65 ? -8.883 -9.367 3.291 1 85.19 65 GLU B C 1
ATOM 1524 O O . GLU B 1 65 ? -9.922 -8.836 3.691 1 85.19 65 GLU B O 1
ATOM 1529 N N . GLN B 1 66 ? -8.125 -8.875 2.367 1 87.38 66 GLN B N 1
ATOM 1530 C CA . GLN B 1 66 ? -8.484 -7.621 1.72 1 87.38 66 GLN B CA 1
ATOM 1531 C C . GLN B 1 66 ? -9.477 -7.855 0.584 1 87.38 66 GLN B C 1
ATOM 1533 O O . GLN B 1 66 ? -9.164 -7.613 -0.583 1 87.38 66 GLN B O 1
ATOM 1538 N N . GLY B 1 67 ? -10.688 -8.203 0.972 1 88.12 67 GLY B N 1
ATOM 1539 C CA . GLY B 1 67 ? -11.703 -8.633 0.026 1 88.12 67 GLY B CA 1
ATOM 1540 C C . GLY B 1 67 ? -12.102 -7.547 -0.956 1 88.12 67 GLY B C 1
ATOM 1541 O O . GLY B 1 67 ? -12.641 -7.84 -2.027 1 88.12 67 GLY B O 1
ATOM 1542 N N . ALA B 1 68 ? -11.844 -6.293 -0.672 1 89.56 68 ALA B N 1
ATOM 1543 C CA . ALA B 1 68 ? -12.266 -5.18 -1.52 1 89.56 68 ALA B CA 1
ATOM 1544 C C . ALA B 1 68 ? -11.156 -4.789 -2.494 1 89.56 68 ALA B C 1
ATOM 1546 O O . ALA B 1 68 ? -11.359 -3.938 -3.363 1 89.56 68 ALA B O 1
ATOM 1547 N N . LEU B 1 69 ? -10.047 -5.434 -2.465 1 92.44 69 LEU B N 1
ATOM 1548 C CA . LEU B 1 69 ? -8.898 -5.059 -3.277 1 92.44 69 LEU B CA 1
ATOM 1549 C C . LEU B 1 69 ? -9.164 -5.332 -4.754 1 92.44 69 LEU B C 1
ATOM 1551 O O . LEU B 1 69 ? -9.531 -6.445 -5.129 1 92.44 69 LEU B O 1
ATOM 1555 N N . LYS B 1 70 ? -9 -4.289 -5.547 1 96.12 70 LYS B N 1
ATOM 1556 C CA . LYS B 1 70 ? -9.234 -4.383 -6.984 1 96.12 70 LYS B CA 1
ATOM 1557 C C . LYS B 1 70 ? -7.922 -4.344 -7.762 1 96.12 70 LYS B C 1
ATOM 1559 O O . LYS B 1 70 ? -7.793 -4.977 -8.812 1 96.12 70 LYS B O 1
ATOM 1564 N N . ILE B 1 71 ? -7.02 -3.582 -7.258 1 95.19 71 ILE B N 1
ATOM 1565 C CA . ILE B 1 71 ? -5.734 -3.389 -7.922 1 95.19 71 ILE B CA 1
ATOM 1566 C C . ILE B 1 71 ? -4.598 -3.623 -6.926 1 95.19 71 ILE B C 1
ATOM 1568 O O . ILE B 1 71 ? -4.602 -3.059 -5.828 1 95.19 71 ILE B O 1
ATOM 1572 N N . LEU B 1 72 ? -3.646 -4.469 -7.355 1 94.88 72 LEU B N 1
ATOM 1573 C CA . LEU B 1 72 ? -2.453 -4.734 -6.559 1 94.88 72 LEU B CA 1
ATOM 1574 C C . LEU B 1 72 ? -1.198 -4.676 -7.422 1 94.88 72 LEU B C 1
ATOM 1576 O O . LEU B 1 72 ? -1.109 -5.355 -8.445 1 94.88 72 LEU B O 1
ATOM 1580 N N . SER B 1 73 ? -0.285 -3.844 -6.996 1 95.31 73 SER B N 1
ATOM 1581 C CA . SER B 1 73 ? 0.995 -3.789 -7.695 1 95.31 73 SER B CA 1
ATOM 1582 C C . SER B 1 73 ? 2.137 -4.242 -6.793 1 95.31 73 SER B C 1
ATOM 1584 O O . SER B 1 73 ? 2.262 -3.779 -5.66 1 95.31 73 SER B O 1
ATOM 1586 N N . LEU B 1 74 ? 2.898 -5.164 -7.312 1 93.5 74 LEU B N 1
ATOM 1587 C CA . LEU B 1 74 ? 4.082 -5.684 -6.633 1 93.5 74 LEU B CA 1
ATOM 1588 C C . LEU B 1 74 ? 5.32 -5.535 -7.508 1 93.5 74 LEU B C 1
ATOM 1590 O O . LEU B 1 74 ? 6.316 -6.234 -7.305 1 93.5 74 LEU B O 1
ATOM 1594 N N . ARG B 1 75 ? 5.258 -4.625 -8.398 1 93.12 75 ARG B N 1
ATOM 1595 C CA . ARG B 1 75 ? 6.32 -4.469 -9.383 1 93.12 75 ARG B CA 1
ATOM 1596 C C . ARG B 1 75 ? 7.66 -4.191 -8.711 1 93.12 75 ARG B C 1
ATOM 1598 O O . ARG B 1 75 ? 7.73 -3.428 -7.75 1 93.12 75 ARG B O 1
ATOM 1605 N N . GLY B 1 76 ? 8.695 -4.789 -9.25 1 92.5 76 GLY B N 1
ATOM 1606 C CA . GLY B 1 76 ? 10.047 -4.43 -8.844 1 92.5 76 GLY B CA 1
ATOM 1607 C C . GLY B 1 76 ? 10.453 -5.035 -7.516 1 92.5 76 GLY B C 1
ATOM 1608 O O . GLY B 1 76 ? 11.312 -4.496 -6.816 1 92.5 76 GLY B O 1
ATOM 1609 N N . ASN B 1 77 ? 9.727 -6.113 -7.07 1 92.19 77 ASN B N 1
ATOM 1610 C CA . ASN B 1 77 ? 10.164 -6.855 -5.895 1 92.19 77 ASN B CA 1
ATOM 1611 C C . ASN B 1 77 ? 11.039 -8.047 -6.277 1 92.19 77 ASN B C 1
ATOM 1613 O O . ASN B 1 77 ? 10.531 -9.156 -6.477 1 92.19 77 ASN B O 1
ATOM 1617 N N . GLY B 1 78 ? 12.266 -7.828 -6.348 1 91.44 78 GLY B N 1
ATOM 1618 C CA . GLY B 1 78 ? 13.234 -8.719 -6.953 1 91.44 78 GLY B CA 1
ATOM 1619 C C . GLY B 1 78 ? 13.492 -9.977 -6.137 1 91.44 78 GLY B C 1
ATOM 1620 O O . GLY B 1 78 ? 14.141 -10.906 -6.609 1 91.44 78 GLY B O 1
ATOM 1621 N N . LYS B 1 79 ? 12.93 -10.07 -4.918 1 91.31 79 LYS B N 1
ATOM 1622 C CA . LYS B 1 79 ? 13.125 -11.242 -4.078 1 91.31 79 LYS B CA 1
ATOM 1623 C C . LYS B 1 79 ? 11.836 -12.047 -3.953 1 91.31 79 LYS B C 1
ATOM 1625 O O . LYS B 1 79 ? 11.82 -13.102 -3.316 1 91.31 79 LYS B O 1
ATOM 1630 N N . LEU B 1 80 ? 10.828 -11.531 -4.559 1 91.06 80 LEU B N 1
ATOM 1631 C CA . LEU B 1 80 ? 9.531 -12.18 -4.438 1 91.06 80 LEU B CA 1
ATOM 1632 C C . LEU B 1 80 ? 9.445 -13.391 -5.355 1 91.06 80 LEU B C 1
ATOM 1634 O O . LEU B 1 80 ? 9.352 -13.242 -6.578 1 91.06 80 LEU B O 1
ATOM 1638 N N . ARG B 1 81 ? 9.352 -14.523 -4.75 1 92.62 81 ARG B N 1
ATOM 1639 C CA . ARG B 1 81 ? 9.43 -15.75 -5.543 1 92.62 81 ARG B CA 1
ATOM 1640 C C . ARG B 1 81 ? 8.094 -16.484 -5.555 1 9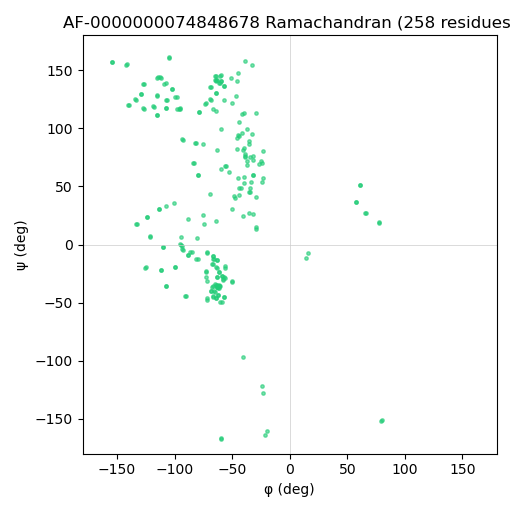2.62 81 ARG B C 1
ATOM 1642 O O . ARG B 1 81 ? 7.867 -17.359 -6.398 1 92.62 81 ARG B O 1
ATOM 1649 N N . GLU B 1 82 ? 7.27 -16.203 -4.551 1 91.31 82 GLU B N 1
ATOM 1650 C CA . GLU B 1 82 ? 5.977 -16.875 -4.465 1 91.31 82 GLU B CA 1
ATOM 1651 C C . GLU B 1 82 ? 4.891 -15.922 -3.977 1 91.31 82 GLU B C 1
ATOM 1653 O O . GLU B 1 82 ? 5.188 -14.898 -3.35 1 91.31 82 GLU B O 1
ATOM 1658 N N . LEU B 1 83 ? 3.707 -16.266 -4.336 1 92.69 83 LEU B N 1
ATOM 1659 C CA . LEU B 1 83 ? 2.529 -15.586 -3.812 1 92.69 83 LEU B CA 1
ATOM 1660 C C . LEU B 1 83 ? 1.764 -16.484 -2.848 1 92.69 83 LEU B C 1
ATOM 1662 O O . LEU B 1 83 ? 1.65 -17.688 -3.07 1 92.69 83 LEU B O 1
ATOM 1666 N N . PRO B 1 84 ? 1.313 -15.898 -1.77 1 91.69 84 PRO B N 1
ATOM 1667 C CA . PRO B 1 84 ? 0.531 -16.734 -0.854 1 91.69 84 PRO B CA 1
ATOM 1668 C C . PRO B 1 84 ? -0.772 -17.234 -1.475 1 91.69 84 PRO B C 1
ATOM 1670 O O . PRO B 1 84 ? -1.464 -16.469 -2.158 1 91.69 84 PRO B O 1
ATOM 1673 N N . PRO B 1 85 ? -1.145 -18.469 -1.211 1 94.19 85 PRO B N 1
ATOM 1674 C CA . PRO B 1 85 ? -2.361 -19.047 -1.794 1 94.19 85 PRO B CA 1
ATOM 1675 C C . PRO B 1 85 ? -3.611 -18.234 -1.456 1 94.19 85 PRO B C 1
ATOM 1677 O O . PRO B 1 85 ? -4.531 -18.156 -2.271 1 94.19 85 PRO B O 1
ATOM 1680 N N . LYS B 1 86 ? -3.627 -17.594 -0.317 1 94.19 86 LYS B N 1
ATOM 1681 C CA . LYS B 1 86 ? -4.805 -16.844 0.11 1 94.19 86 LYS B CA 1
ATOM 1682 C C . LYS B 1 86 ? -5.047 -15.633 -0.794 1 94.19 86 LYS B C 1
ATOM 1684 O O . LYS B 1 86 ? -6.133 -15.047 -0.778 1 94.19 86 LYS B O 1
ATOM 1689 N N . LEU B 1 87 ? -4.004 -15.266 -1.558 1 93.69 87 LEU B N 1
ATOM 1690 C CA . LEU B 1 87 ? -4.23 -14.242 -2.572 1 93.69 87 LEU B CA 1
ATOM 1691 C C . LEU B 1 87 ? -5.34 -14.656 -3.529 1 93.69 87 LEU B C 1
ATOM 1693 O O . LEU B 1 87 ? -6.047 -13.812 -4.078 1 93.69 87 LEU B O 1
ATOM 1697 N N . GLY B 1 88 ? -5.508 -15.914 -3.703 1 94.94 88 GLY B N 1
ATOM 1698 C CA . GLY B 1 88 ? -6.543 -16.453 -4.57 1 94.94 88 GLY B CA 1
ATOM 1699 C C . GLY B 1 88 ? -7.949 -16.125 -4.102 1 94.94 88 GLY B C 1
ATOM 1700 O O . GLY B 1 88 ? -8.914 -16.281 -4.859 1 94.94 88 GLY B O 1
ATOM 1701 N N . LEU B 1 89 ? -8.07 -15.648 -2.854 1 94.06 89 LEU B N 1
ATOM 1702 C CA . LEU B 1 89 ? -9.367 -15.359 -2.26 1 94.06 89 LEU B CA 1
ATOM 1703 C C . LEU B 1 89 ? -9.844 -13.961 -2.635 1 94.06 89 LEU B C 1
ATOM 1705 O O . LEU B 1 89 ? -10.984 -13.586 -2.342 1 94.06 89 LEU B O 1
ATOM 1709 N N . LEU B 1 90 ? -8.992 -13.219 -3.283 1 93.44 90 LEU B N 1
ATOM 1710 C CA . LEU B 1 90 ? -9.336 -11.844 -3.627 1 93.44 90 LEU B CA 1
ATOM 1711 C C . LEU B 1 90 ? -10.203 -11.797 -4.883 1 93.44 90 LEU B C 1
ATOM 1713 O O . LEU B 1 90 ? -9.719 -11.438 -5.961 1 93.44 90 LEU B O 1
ATOM 1717 N N . LYS B 1 91 ? -11.484 -11.914 -4.668 1 93.75 91 LYS B N 1
ATOM 1718 C CA . LYS B 1 91 ? -12.438 -12.094 -5.762 1 93.75 91 LYS B CA 1
ATOM 1719 C C . LYS B 1 91 ? -12.625 -10.797 -6.547 1 93.75 91 LYS B C 1
ATOM 1721 O O . LYS B 1 91 ? -13.023 -10.828 -7.715 1 93.75 91 LYS B O 1
ATOM 1726 N N . ASN B 1 92 ? -12.344 -9.68 -5.965 1 94.12 92 ASN B N 1
ATOM 1727 C CA . ASN B 1 92 ? -12.555 -8.406 -6.637 1 94.12 92 ASN B CA 1
ATOM 1728 C C . ASN B 1 92 ? -11.281 -7.934 -7.344 1 94.12 92 ASN B C 1
ATOM 1730 O O . ASN B 1 92 ? -11.305 -6.934 -8.07 1 94.12 92 ASN B O 1
ATOM 1734 N N . LEU B 1 93 ? -10.172 -8.672 -7.191 1 94.62 93 LEU B N 1
ATOM 1735 C CA . LEU B 1 93 ? -8.898 -8.273 -7.781 1 94.62 93 LEU B CA 1
ATOM 1736 C C . LEU B 1 93 ? -8.906 -8.492 -9.289 1 94.62 93 LEU B C 1
ATOM 1738 O O . LEU B 1 93 ? -9.031 -9.633 -9.758 1 94.62 93 LEU B O 1
ATOM 1742 N N . TRP B 1 94 ? -8.68 -7.348 -9.992 1 93.94 94 TRP B N 1
ATOM 1743 C CA . TRP B 1 94 ? -8.711 -7.543 -11.438 1 93.94 94 TRP B CA 1
ATOM 1744 C C . TRP B 1 94 ? -7.426 -7.047 -12.086 1 93.94 94 TRP B C 1
ATOM 1746 O O . TRP B 1 94 ? -7.16 -7.344 -13.258 1 93.94 94 TRP B O 1
ATOM 1756 N N . LYS B 1 95 ? -6.703 -6.238 -11.445 1 93.88 95 LYS B N 1
ATOM 1757 C CA . LYS B 1 95 ? -5.391 -5.824 -11.938 1 93.88 95 LYS B CA 1
ATOM 1758 C C . LYS B 1 95 ? -4.289 -6.223 -10.961 1 93.88 95 LYS B C 1
ATOM 1760 O O . LYS B 1 95 ? -4.297 -5.801 -9.805 1 93.88 95 LYS B O 1
ATOM 1765 N N . LEU B 1 96 ? -3.416 -7.027 -11.438 1 94.31 96 LEU B N 1
ATOM 1766 C CA . LEU B 1 96 ? -2.262 -7.508 -10.688 1 94.31 96 LEU B CA 1
ATOM 1767 C C . LEU B 1 96 ? -0.971 -7.273 -11.469 1 94.31 96 LEU B C 1
ATOM 1769 O O . LEU B 1 96 ? -0.806 -7.789 -12.57 1 94.31 96 LEU B O 1
ATOM 1773 N N . GLU B 1 97 ? -0.14 -6.465 -10.883 1 92.12 97 GLU B N 1
ATOM 1774 C CA . GLU B 1 97 ? 1.117 -6.133 -11.547 1 92.12 97 GLU B CA 1
ATOM 1775 C C . GLU B 1 97 ? 2.299 -6.82 -10.867 1 92.12 97 GLU B C 1
ATOM 1777 O O . GLU B 1 97 ? 2.551 -6.602 -9.68 1 92.12 97 GLU B O 1
ATOM 1782 N N . LEU B 1 98 ? 3.049 -7.566 -11.641 1 92.06 98 LEU B N 1
ATOM 1783 C CA . LEU B 1 98 ? 4.105 -8.406 -11.094 1 92.06 98 LEU B CA 1
ATOM 1784 C C . LEU B 1 98 ? 5.398 -8.242 -11.883 1 92.06 98 LEU B C 1
ATOM 1786 O O . LEU B 1 98 ? 6.273 -9.109 -11.828 1 92.06 98 LEU B O 1
ATOM 1790 N N . GLU B 1 99 ? 5.5 -7.223 -12.609 1 89.06 99 GLU B N 1
ATOM 1791 C CA . GLU B 1 99 ? 6.703 -7.004 -13.406 1 89.06 99 GLU B CA 1
ATOM 1792 C C . GLU B 1 99 ? 7.949 -6.98 -12.523 1 89.06 99 GLU B C 1
ATOM 1794 O O . GLU B 1 99 ? 7.93 -6.406 -11.43 1 89.06 99 GLU B O 1
ATOM 1799 N N . LEU B 1 100 ? 9.047 -7.668 -12.969 1 89.56 100 LEU B N 1
ATOM 1800 C CA . LEU B 1 100 ? 10.344 -7.707 -12.305 1 89.56 100 LEU B CA 1
ATOM 1801 C C . LEU B 1 100 ? 10.242 -8.414 -10.961 1 89.56 100 LEU B C 1
ATOM 1803 O O . LEU B 1 100 ? 10.883 -8.008 -9.984 1 89.56 100 LEU B O 1
ATOM 1807 N N . CYS B 1 101 ? 9.305 -9.289 -10.867 1 90.69 101 CYS B N 1
ATOM 1808 C CA . CYS B 1 101 ? 9.234 -10.242 -9.773 1 90.69 101 CYS B CA 1
ATOM 1809 C C . CYS B 1 101 ? 9.594 -11.648 -10.242 1 90.69 101 CYS B C 1
ATOM 1811 O O . CYS B 1 101 ? 8.906 -12.211 -11.102 1 90.69 101 CYS B O 1
ATOM 1813 N N . PRO B 1 102 ? 10.656 -12.211 -9.703 1 90.38 102 PRO B N 1
ATOM 1814 C CA . PRO B 1 102 ? 11.125 -13.508 -10.188 1 90.38 102 PRO B CA 1
ATOM 1815 C C . PRO B 1 102 ? 10.32 -14.68 -9.633 1 90.38 102 PRO B C 1
ATOM 1817 O O . PRO B 1 102 ? 10.875 -15.555 -8.977 1 90.38 102 PRO B O 1
ATOM 1820 N N . LEU B 1 103 ? 9.055 -14.688 -9.906 1 89.81 10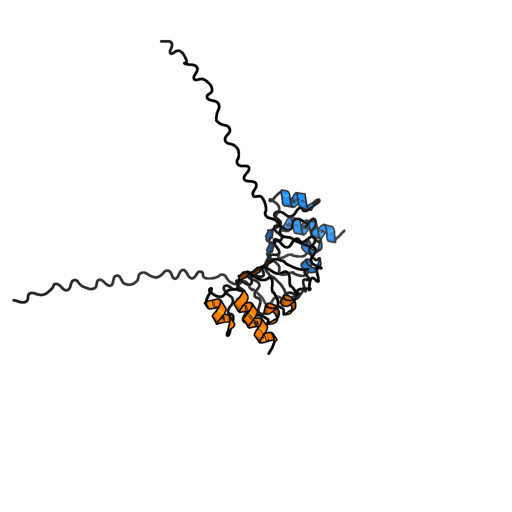3 LEU B N 1
ATOM 1821 C CA . LEU B 1 103 ? 8.172 -15.727 -9.391 1 89.81 103 LEU B CA 1
ATOM 1822 C C . LEU B 1 103 ? 8.562 -17.094 -9.953 1 89.81 103 LEU B C 1
ATOM 1824 O O . LEU B 1 103 ? 9.039 -17.188 -11.086 1 89.81 103 LEU B O 1
ATOM 1828 N N . ASP B 1 104 ? 8.445 -18.031 -9.078 1 84.81 104 ASP B N 1
ATOM 1829 C CA . ASP B 1 104 ? 8.836 -19.391 -9.438 1 84.81 104 ASP B CA 1
ATOM 1830 C C . ASP B 1 104 ? 7.609 -20.266 -9.68 1 84.81 104 ASP B C 1
ATOM 1832 O O . ASP B 1 104 ? 6.48 -19.859 -9.391 1 84.81 104 ASP B O 1
ATOM 1836 N N . GLY B 1 105 ? 7.922 -21.391 -10.414 1 78.94 105 GLY B N 1
ATOM 1837 C CA . GLY B 1 105 ? 6.941 -22.469 -10.523 1 78.94 105 GLY B CA 1
ATOM 1838 C C . GLY B 1 105 ? 5.871 -22.188 -11.562 1 78.94 105 GLY B C 1
ATOM 1839 O O . GLY B 1 105 ? 6.141 -21.562 -12.594 1 78.94 105 GLY B O 1
ATOM 1840 N N . THR B 1 106 ? 4.66 -22.766 -11.297 1 74 106 THR B N 1
ATOM 1841 C CA . THR B 1 106 ? 3.545 -22.734 -12.242 1 74 106 THR B CA 1
ATOM 1842 C C . THR B 1 106 ? 3.08 -21.297 -12.492 1 74 106 THR B C 1
ATOM 1844 O O . THR B 1 106 ? 2.646 -20.969 -13.594 1 74 106 THR B O 1
ATOM 1847 N N . ILE B 1 107 ? 3.303 -20.469 -11.453 1 76.62 107 ILE B N 1
ATOM 1848 C CA . ILE B 1 107 ? 2.795 -19.109 -11.578 1 76.62 107 ILE B CA 1
ATOM 1849 C C . ILE B 1 107 ? 3.645 -18.328 -12.586 1 76.62 107 ILE B C 1
ATOM 1851 O O . ILE B 1 107 ? 3.139 -17.453 -13.281 1 76.62 107 ILE B O 1
ATOM 1855 N N . GLN B 1 108 ? 4.898 -18.766 -12.656 1 75.44 108 GLN B N 1
ATOM 1856 C CA . GLN B 1 108 ? 5.773 -18.094 -13.609 1 75.44 108 GLN B CA 1
ATOM 1857 C C . GLN B 1 108 ? 5.242 -18.25 -15.039 1 75.44 108 GLN B C 1
ATOM 1859 O O . GLN B 1 108 ? 5.352 -17.328 -15.844 1 75.44 108 GLN B O 1
ATOM 1864 N N . ASP B 1 109 ? 4.668 -19.406 -15.234 1 71.62 109 ASP B N 1
ATOM 1865 C CA . ASP B 1 109 ? 4.113 -19.641 -16.562 1 71.62 109 ASP B CA 1
ATOM 1866 C C . ASP B 1 109 ? 2.986 -18.672 -16.875 1 71.62 109 ASP B C 1
ATOM 1868 O O . ASP B 1 109 ? 2.842 -18.219 -18.016 1 71.62 109 ASP B O 1
ATOM 1872 N N . PHE B 1 110 ? 2.25 -18.359 -15.836 1 69.5 110 PHE B N 1
ATOM 1873 C CA . PHE B 1 110 ? 1.162 -17.406 -16.016 1 69.5 110 PHE B CA 1
ATOM 1874 C C . PHE B 1 110 ? 1.705 -16.016 -16.344 1 69.5 110 PHE B C 1
ATOM 1876 O O . PHE B 1 110 ? 1.131 -15.297 -17.156 1 69.5 110 PHE B O 1
ATOM 1883 N N . LEU B 1 111 ? 2.721 -15.641 -15.617 1 69.31 111 LEU B N 1
ATOM 1884 C CA . LEU B 1 111 ? 3.254 -14.289 -15.711 1 69.31 111 LEU B CA 1
ATOM 1885 C C . LEU B 1 111 ? 4 -14.086 -17.016 1 69.31 111 LEU B C 1
ATOM 1887 O O . LEU B 1 111 ? 3.898 -13.031 -17.641 1 69.31 111 LEU B O 1
ATOM 1891 N N . LEU B 1 112 ? 4.809 -15.016 -17.281 1 60.88 112 LEU B N 1
ATOM 1892 C CA . LEU B 1 112 ? 5.594 -14.938 -18.516 1 60.88 112 LEU B CA 1
ATOM 1893 C C . LEU B 1 112 ? 4.688 -14.805 -19.734 1 60.88 112 LEU B C 1
ATOM 1895 O O . LEU B 1 112 ? 5.082 -14.219 -20.75 1 60.88 112 LEU B O 1
ATOM 1899 N N . ASN B 1 113 ? 3.547 -15.156 -19.453 1 54.91 113 ASN B N 1
ATOM 1900 C CA . ASN B 1 113 ? 2.725 -15.117 -20.656 1 54.91 113 ASN B CA 1
ATOM 1901 C C . ASN B 1 113 ? 1.745 -13.953 -20.641 1 54.91 113 ASN B C 1
ATOM 1903 O O . ASN B 1 113 ? 0.802 -13.906 -21.422 1 54.91 113 ASN B O 1
ATOM 1907 N N . SER B 1 114 ? 2.133 -12.852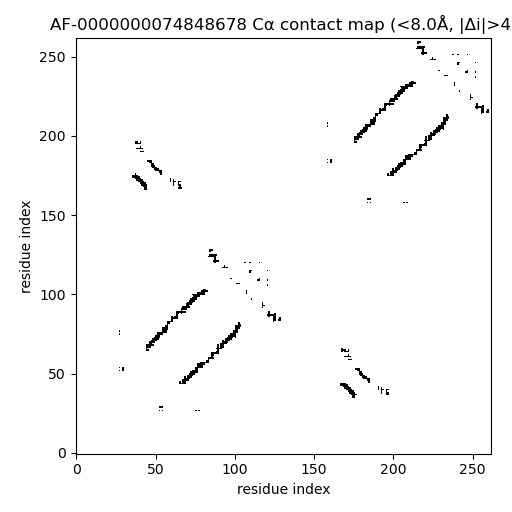 -20.047 1 57.09 114 SER B N 1
ATOM 1908 C CA . SER B 1 114 ? 1.398 -11.594 -19.969 1 57.09 114 SER B CA 1
ATOM 1909 C C . SER B 1 114 ? -0.069 -11.781 -20.328 1 57.09 114 SER B C 1
ATOM 1911 O O . SER B 1 114 ? -0.863 -10.844 -20.25 1 57.09 114 SER B O 1
ATOM 1913 N N . ARG B 1 115 ? -0.337 -13.078 -20.797 1 64.12 115 ARG B N 1
ATOM 1914 C CA . ARG B 1 115 ? -1.625 -13.297 -21.438 1 64.12 115 ARG B CA 1
ATOM 1915 C C . ARG B 1 115 ? -2.652 -13.836 -20.453 1 64.12 115 ARG B C 1
ATOM 1917 O O . ARG B 1 115 ? -3.834 -13.961 -20.781 1 64.12 115 ARG B O 1
ATOM 1924 N N . PHE B 1 116 ? -2.199 -13.984 -19.266 1 75.56 116 PHE B N 1
ATOM 1925 C CA . PHE B 1 116 ? -3.199 -14.641 -18.422 1 75.56 116 PHE B CA 1
ATOM 1926 C C . PHE B 1 116 ? -3.975 -13.617 -17.609 1 75.56 116 PHE B C 1
ATOM 1928 O O . PHE B 1 116 ? -3.383 -12.711 -17.016 1 75.56 116 PHE B O 1
ATOM 1935 N N . PRO B 1 117 ? -5.273 -13.781 -17.781 1 86.88 117 PRO B N 1
ATOM 1936 C CA . PRO B 1 117 ? -6.113 -12.93 -16.938 1 86.88 117 PRO B CA 1
ATOM 1937 C C . PRO B 1 117 ? -5.879 -13.172 -15.445 1 86.88 117 PRO B C 1
ATOM 1939 O O . PRO B 1 117 ? -5.488 -14.266 -15.047 1 86.88 117 PRO B O 1
ATOM 1942 N N . VAL B 1 118 ? -5.965 -12.133 -14.664 1 91.5 118 VAL B N 1
ATOM 1943 C CA . VAL B 1 118 ? -5.785 -12.195 -13.219 1 91.5 118 VAL B CA 1
ATOM 1944 C C . VAL B 1 118 ? -6.645 -13.312 -12.641 1 91.5 118 VAL B C 1
ATOM 1946 O O . VAL B 1 118 ? -6.215 -14.031 -11.727 1 91.5 118 VAL B O 1
ATOM 1949 N N . LYS B 1 119 ? -7.773 -13.547 -13.25 1 92.38 119 LYS B N 1
ATOM 1950 C CA . LYS B 1 119 ? -8.703 -14.562 -12.758 1 92.38 119 LYS B CA 1
ATOM 1951 C C . LYS B 1 119 ? -8.07 -15.953 -12.812 1 92.38 119 LYS B C 1
ATOM 1953 O O . LYS B 1 119 ? -8.344 -16.797 -11.953 1 92.38 119 LYS B O 1
ATOM 1958 N N . ASP B 1 120 ? -7.305 -16.219 -13.781 1 90.25 120 ASP B N 1
ATOM 1959 C CA . ASP B 1 120 ? -6.645 -17.516 -13.906 1 90.25 120 ASP B CA 1
ATOM 1960 C C . ASP B 1 120 ? -5.586 -17.703 -12.82 1 90.25 120 ASP B C 1
ATOM 1962 O O . ASP B 1 120 ? -5.449 -18.797 -12.258 1 90.25 120 ASP B O 1
ATOM 1966 N N . ILE B 1 121 ? -4.887 -16.641 -12.555 1 90.56 121 ILE B N 1
ATOM 1967 C CA . ILE B 1 121 ? -3.883 -16.688 -11.492 1 90.56 121 ILE B CA 1
ATOM 1968 C C . ILE B 1 121 ? -4.559 -16.938 -10.148 1 90.56 121 ILE B C 1
ATOM 1970 O O . ILE B 1 121 ? -4.129 -17.812 -9.391 1 90.56 121 ILE B O 1
ATOM 1974 N N . LEU B 1 122 ? -5.578 -16.25 -9.914 1 93.38 122 LEU B N 1
ATOM 1975 C CA . LEU B 1 122 ? -6.312 -16.422 -8.664 1 93.38 122 LEU B CA 1
ATOM 1976 C C . LEU B 1 122 ? -6.883 -17.828 -8.555 1 93.38 122 LEU B C 1
ATOM 1978 O O . LEU B 1 122 ? -6.832 -18.438 -7.484 1 93.38 122 LEU B O 1
ATOM 1982 N N . GLY B 1 123 ? -7.434 -18.297 -9.656 1 91.94 123 GLY B N 1
ATOM 1983 C CA . GLY B 1 123 ? -7.926 -19.656 -9.68 1 91.94 123 GLY B CA 1
ATOM 1984 C C . GLY B 1 123 ? -6.863 -20.688 -9.336 1 91.94 123 GLY B C 1
ATOM 1985 O O . GLY B 1 123 ? -7.113 -21.609 -8.562 1 91.94 123 GLY B O 1
ATOM 1986 N N . PHE B 1 124 ? -5.77 -20.5 -9.914 1 89.56 124 PHE B N 1
ATOM 1987 C CA . PHE B 1 124 ? -4.66 -21.406 -9.617 1 89.56 124 PHE B CA 1
ATOM 1988 C C . PHE B 1 124 ? -4.309 -21.344 -8.133 1 89.56 124 PHE B C 1
ATOM 1990 O O . PHE B 1 124 ? -4.184 -22.391 -7.48 1 89.56 124 PHE B O 1
ATOM 1997 N N . LEU B 1 125 ? -4.141 -20.172 -7.582 1 92.31 125 LEU B N 1
ATOM 1998 C CA . LEU B 1 125 ? -3.775 -20.016 -6.18 1 92.31 125 LEU B CA 1
ATOM 1999 C C . LEU B 1 125 ? -4.844 -20.609 -5.266 1 92.31 125 LEU B C 1
ATOM 2001 O O . LEU B 1 125 ? -4.523 -21.203 -4.234 1 92.31 125 LEU B O 1
ATOM 2005 N N . GLN B 1 126 ? -6.039 -20.516 -5.613 1 93.62 126 GLN B N 1
ATOM 2006 C CA . GLN B 1 126 ? -7.133 -21.094 -4.84 1 93.62 126 GLN B CA 1
ATOM 2007 C C . GLN B 1 126 ? -7.043 -22.609 -4.82 1 93.62 126 GLN B C 1
ATOM 2009 O O . GLN B 1 126 ? -7.316 -23.25 -3.797 1 93.62 126 GLN B O 1
ATOM 2014 N N . SER B 1 127 ? -6.703 -23.203 -5.93 1 91.5 127 SER B N 1
ATOM 2015 C CA . SER B 1 127 ? -6.555 -24.641 -6.012 1 91.5 127 SER B CA 1
ATOM 2016 C C . SER B 1 127 ? -5.449 -25.141 -5.086 1 91.5 127 SER B C 1
ATOM 2018 O O . SER B 1 127 ? -5.547 -26.234 -4.523 1 91.5 127 SER B O 1
ATOM 2020 N N . VAL B 1 128 ? -4.391 -24.375 -4.984 1 88.44 128 VAL B N 1
ATOM 2021 C CA . VAL B 1 128 ? -3.283 -24.703 -4.094 1 88.44 128 VAL B CA 1
ATOM 2022 C C . VAL B 1 128 ? -3.756 -24.656 -2.643 1 88.44 128 VAL B C 1
ATOM 2024 O O . VAL B 1 128 ? -3.32 -25.469 -1.82 1 88.44 128 VAL B O 1
ATOM 2027 N N . LEU B 1 129 ? -4.68 -23.75 -2.32 1 88.19 129 LEU B N 1
ATOM 2028 C CA . LEU B 1 129 ? -5.227 -23.625 -0.975 1 88.19 129 LEU B CA 1
ATOM 2029 C C . LEU B 1 129 ? -6.059 -24.859 -0.617 1 88.19 129 LEU B C 1
ATOM 2031 O O . LEU B 1 129 ? -6.074 -25.281 0.539 1 88.19 129 LEU B O 1
ATOM 2035 N N . GLU B 1 130 ? -6.742 -25.406 -1.5 1 87.12 130 GLU B N 1
ATOM 2036 C CA . GLU B 1 130 ? -7.645 -26.547 -1.286 1 87.12 130 GLU B CA 1
ATOM 2037 C C . GLU B 1 130 ? -6.879 -27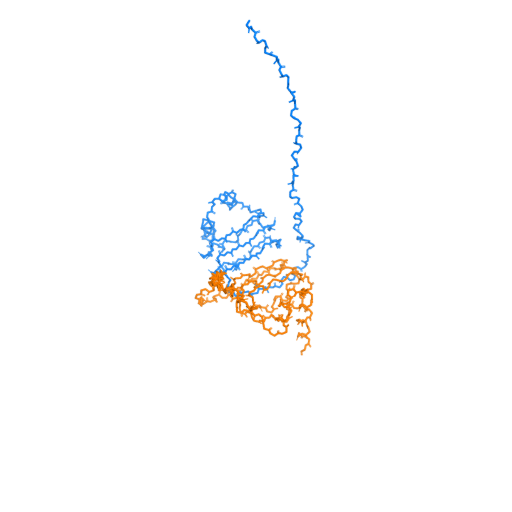.859 -1.23 1 87.12 130 GLU B C 1
ATOM 2039 O O . GLU B 1 130 ? -7.414 -28.875 -0.781 1 87.12 130 GLU B O 1
ATOM 2044 N N . GLU B 1 131 ? -5.656 -27.969 -1.583 1 78.12 131 GLU B N 1
ATOM 2045 C CA . GLU B 1 131 ? -4.859 -29.188 -1.462 1 78.12 131 GLU B CA 1
ATOM 2046 C C . GLU B 1 131 ? -4.164 -29.25 -0.106 1 78.12 131 GLU B C 1
ATOM 2048 O O . GLU B 1 131 ? -4.121 -30.312 0.522 1 78.12 131 GLU B O 1
#